Protein AF-A0AAT9I8N8-F1 (afdb_monomer_lite)

pLDDT: mean 75.85, std 21.38, range [27.8, 96.38]

Foldseek 3Di:
DDDPPDPDDDDPLLVLLVLVQVLLCVLPLNRFDSVVSSVCLVVVPFKDWGWGKDWDDQDPPDGTWIKIKIFIWGQDPVSRIFRFKMKMAGPVQNLQPLRIAIWTADRPSDRALQTHRPLLSVLLSLLFWAKTKHKDFDADPPPRHGDADPVRHTDIDIDIWIKHFDPPDAPPVRHGDIDTFDQPCAVVQVVVFQWPQCVPPVSVVVVVVCQNSRRFDWTWGDDPPDTATWTWHDNRVVSHIDTHNDDSVVVSSVVSVVVVVVVVVVVVVVPDDDDPPPPPVVVVVVVVVVVVVVVPDDDPDDDDDDDDDDDDDDDDDDDDDDD

Sequence (323 aa):
MENEKTVKEKTVQEKNASWLANQTKMTGFGETNEAEILEKIKSGIPEFSVKVFREFKFDNDLPPDVTESNLHISMGKKEYYHFNKYDTRIITRPLDPIASMVEMVNVDGKFPQNTFTLKEIYNQKLNGSVEKEISYEQKNKLTGEIELDEHGEKIVLSFKTWKKANHRQLNDKGVYPKMSFKFSNWEAILQKYPIKELLDPERREAILRGLRKGNAVLVTLTSGQTELKRHIEIDAELKTIRVSEQNPRLYNAEKFKLNQQIEATKTDLNEEGKGESHKVAEENILKKKESHKLNGRTSVAKSNNKSQPTKSAKRKSTGMVRK

Structure (mmCIF, N/CA/C/O backbone):
data_AF-A0AAT9I8N8-F1
#
_entry.id   AF-A0AAT9I8N8-F1
#
loop_
_atom_site.group_PDB
_atom_site.id
_atom_site.type_symbol
_atom_site.label_atom_id
_atom_site.label_alt_id
_atom_site.label_comp_id
_atom_site.label_asym_id
_atom_site.label_entity_id
_atom_site.label_seq_id
_atom_site.pdbx_PDB_ins_code
_atom_site.Cartn_x
_atom_site.Cartn_y
_atom_site.Cartn_z
_atom_site.occupancy
_atom_site.B_iso_or_equiv
_atom_site.auth_seq_id
_atom_site.auth_comp_id
_atom_site.auth_asym_id
_atom_site.auth_atom_id
_atom_site.pdbx_PDB_model_num
ATOM 1 N N . MET A 1 1 ? 45.546 -25.901 -2.669 1.00 40.00 1 MET A N 1
ATOM 2 C CA . MET A 1 1 ? 45.057 -25.230 -3.888 1.00 40.00 1 MET A CA 1
ATOM 3 C C . MET A 1 1 ? 43.642 -24.780 -3.597 1.00 40.00 1 MET A C 1
ATOM 5 O O . MET A 1 1 ? 42.766 -25.620 -3.439 1.00 40.00 1 MET A O 1
ATOM 9 N N . GLU A 1 2 ? 43.488 -23.484 -3.339 1.00 38.41 2 GLU A N 1
ATOM 10 C CA . GLU A 1 2 ? 42.223 -22.845 -2.974 1.00 38.41 2 GLU A CA 1
ATOM 11 C C . GLU A 1 2 ? 41.236 -22.859 -4.144 1.00 38.41 2 GLU A C 1
ATOM 13 O O . GLU A 1 2 ? 41.594 -22.584 -5.286 1.00 38.41 2 GLU A O 1
ATOM 18 N N . ASN A 1 3 ? 39.982 -23.185 -3.831 1.00 42.62 3 ASN A N 1
ATOM 19 C CA . ASN A 1 3 ? 38.843 -23.054 -4.728 1.00 42.62 3 ASN A CA 1
ATOM 20 C C . ASN A 1 3 ? 38.514 -21.566 -4.913 1.00 42.62 3 ASN A C 1
ATOM 22 O O . ASN A 1 3 ? 37.740 -20.999 -4.138 1.00 42.62 3 ASN A O 1
ATOM 26 N N . GLU A 1 4 ? 39.048 -20.942 -5.960 1.00 46.69 4 GLU A N 1
ATOM 27 C CA . GLU A 1 4 ? 38.515 -19.674 -6.454 1.00 46.69 4 GLU A CA 1
ATOM 28 C C . GLU A 1 4 ? 37.123 -19.916 -7.052 1.00 46.69 4 GLU A C 1
ATOM 30 O O . GLU A 1 4 ? 36.957 -20.353 -8.191 1.00 46.69 4 GLU A O 1
ATOM 35 N N . LYS A 1 5 ? 36.080 -19.633 -6.264 1.00 50.12 5 LYS A N 1
ATOM 36 C CA . LYS A 1 5 ? 34.723 -19.462 -6.789 1.00 50.12 5 LYS A CA 1
ATOM 37 C C . LYS A 1 5 ? 34.709 -18.216 -7.671 1.00 50.12 5 LYS A C 1
ATOM 39 O O . LYS A 1 5 ? 34.548 -17.103 -7.179 1.00 50.12 5 LYS A O 1
ATOM 44 N N . THR A 1 6 ? 34.842 -18.404 -8.978 1.00 45.91 6 THR A N 1
ATOM 45 C CA . THR A 1 6 ? 34.616 -17.346 -9.965 1.00 45.91 6 THR A CA 1
ATOM 46 C C . THR A 1 6 ? 33.140 -16.940 -9.915 1.00 45.91 6 THR A C 1
ATOM 48 O O . THR A 1 6 ? 32.257 -17.689 -10.339 1.00 45.91 6 THR A O 1
ATOM 51 N N . VAL A 1 7 ? 32.841 -15.763 -9.362 1.00 54.78 7 VAL A N 1
ATOM 52 C CA . VAL A 1 7 ? 31.497 -15.177 -9.434 1.00 54.78 7 VAL A CA 1
ATOM 53 C C . VAL A 1 7 ? 31.288 -14.721 -10.877 1.00 54.78 7 VAL A C 1
ATOM 55 O O . VAL A 1 7 ? 31.855 -13.717 -11.298 1.00 54.78 7 VAL A O 1
ATOM 58 N N . LYS A 1 8 ? 30.512 -15.479 -11.663 1.00 70.19 8 LYS A N 1
ATOM 59 C CA . LYS A 1 8 ? 30.121 -15.051 -13.014 1.00 70.19 8 LYS A CA 1
ATOM 60 C C . LYS A 1 8 ? 29.345 -13.739 -12.920 1.00 70.19 8 LYS A C 1
ATOM 62 O O . LYS A 1 8 ? 28.341 -13.661 -12.210 1.00 70.19 8 LYS A O 1
ATOM 67 N N . GLU A 1 9 ? 29.808 -12.721 -13.640 1.00 76.94 9 GLU A N 1
ATOM 68 C CA . GLU A 1 9 ? 29.108 -11.445 -13.721 1.00 76.94 9 GLU A CA 1
ATOM 69 C C . GLU A 1 9 ? 27.767 -11.623 -14.448 1.00 76.94 9 GLU A C 1
ATOM 71 O O . GLU A 1 9 ? 27.699 -12.256 -15.502 1.00 76.94 9 GLU A O 1
ATOM 76 N N . LYS A 1 10 ? 26.691 -11.064 -13.877 1.00 81.81 10 LYS A N 1
ATOM 77 C CA . LYS A 1 10 ? 25.358 -11.096 -14.492 1.00 81.81 10 LYS A CA 1
ATOM 78 C C . LYS A 1 10 ? 25.354 -10.333 -15.820 1.00 81.81 10 LYS A C 1
ATOM 80 O O . LYS A 1 10 ? 25.800 -9.184 -15.891 1.00 81.81 10 LYS A O 1
ATOM 85 N N . THR A 1 11 ? 24.759 -10.937 -16.839 1.00 89.12 11 THR A N 1
ATOM 86 C CA . THR A 1 11 ? 24.456 -10.300 -18.129 1.00 89.12 11 THR A CA 1
ATOM 87 C C . THR A 1 11 ? 23.476 -9.129 -17.964 1.00 89.12 11 THR A C 1
ATOM 89 O O . THR A 1 11 ? 22.797 -9.000 -16.945 1.00 89.12 11 THR A O 1
ATOM 92 N N . VAL A 1 12 ? 23.353 -8.268 -18.982 1.00 88.56 12 VAL A N 1
ATOM 93 C CA . VAL A 1 12 ? 22.389 -7.143 -18.985 1.00 88.56 12 VAL A CA 1
ATOM 94 C C . VAL A 1 12 ? 20.950 -7.631 -18.778 1.00 88.56 12 VAL A C 1
ATOM 96 O O . VAL A 1 12 ? 20.192 -7.034 -18.017 1.00 88.56 12 VAL A O 1
ATOM 99 N N . GLN A 1 13 ? 20.590 -8.752 -19.404 1.00 90.81 13 GLN A N 1
ATOM 100 C CA . GLN A 1 13 ? 19.264 -9.364 -19.294 1.00 90.81 13 GLN A CA 1
ATOM 101 C C . GLN A 1 13 ? 19.008 -9.905 -17.881 1.00 90.81 13 GLN A C 1
ATOM 103 O O . GLN A 1 13 ? 17.924 -9.710 -17.340 1.00 90.81 13 GLN A O 1
ATOM 108 N N . GLU A 1 14 ? 20.013 -10.521 -17.253 1.00 92.94 14 GLU A N 1
ATOM 109 C CA . GLU A 1 14 ? 19.936 -10.991 -15.862 1.00 92.94 14 GLU A CA 1
ATOM 110 C C . GLU A 1 14 ? 19.841 -9.828 -14.875 1.00 92.94 14 GLU A C 1
ATOM 112 O O . GLU A 1 14 ? 19.020 -9.865 -13.963 1.00 92.94 14 GLU A O 1
ATOM 117 N N . LYS A 1 15 ? 20.623 -8.762 -15.087 1.00 93.00 15 LYS A N 1
ATOM 118 C CA . LYS A 1 15 ? 20.516 -7.521 -14.307 1.00 93.00 15 LYS A CA 1
ATOM 119 C C . LYS A 1 15 ? 19.107 -6.922 -14.435 1.00 93.00 15 LYS A C 1
ATOM 121 O O . LYS A 1 15 ? 18.538 -6.514 -13.425 1.00 93.00 15 LYS A O 1
ATOM 126 N N . ASN A 1 16 ? 18.519 -6.928 -15.635 1.00 92.38 16 ASN A N 1
ATOM 127 C CA . ASN A 1 16 ? 17.156 -6.444 -15.861 1.00 92.38 16 ASN A CA 1
ATOM 128 C C . ASN A 1 16 ? 16.090 -7.330 -15.186 1.00 92.38 16 ASN A C 1
ATOM 130 O O . ASN A 1 16 ? 15.221 -6.822 -14.481 1.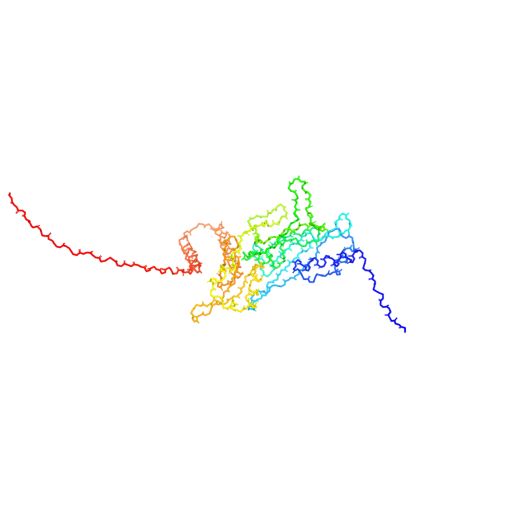00 92.38 16 ASN A O 1
ATOM 134 N N . ALA A 1 17 ? 16.186 -8.655 -15.315 1.00 93.88 17 ALA A N 1
ATOM 135 C CA . ALA A 1 17 ? 15.264 -9.580 -14.655 1.00 93.88 17 ALA A CA 1
ATOM 136 C C . ALA A 1 17 ? 15.290 -9.431 -13.124 1.00 93.88 17 ALA A C 1
ATOM 138 O O . ALA A 1 17 ? 14.232 -9.283 -12.510 1.00 93.88 17 ALA A O 1
ATOM 139 N N . SER A 1 18 ? 16.483 -9.378 -12.514 1.00 92.62 18 SER A N 1
ATOM 140 C CA . SER A 1 18 ? 16.634 -9.124 -11.072 1.00 92.62 18 SER A CA 1
ATOM 141 C C . SER A 1 18 ? 16.030 -7.785 -10.658 1.00 92.62 18 SER A C 1
ATOM 143 O O . SER A 1 18 ? 15.406 -7.663 -9.603 1.00 92.62 18 SER A O 1
ATOM 145 N N . TRP A 1 19 ? 16.210 -6.763 -11.491 1.00 90.81 19 TRP A N 1
ATOM 146 C CA . TRP A 1 19 ? 15.673 -5.438 -11.240 1.00 90.81 19 TRP A CA 1
ATOM 147 C C . TRP A 1 19 ? 14.134 -5.423 -11.274 1.00 90.81 19 TRP A C 1
ATOM 149 O O . TRP A 1 19 ? 13.510 -4.924 -10.334 1.00 90.81 19 TRP A O 1
ATOM 159 N N . LEU A 1 20 ? 13.511 -6.057 -12.273 1.00 91.38 20 LEU A N 1
ATOM 160 C CA . LEU A 1 20 ? 12.053 -6.220 -12.357 1.00 91.38 20 LEU A CA 1
ATOM 161 C C . LEU A 1 20 ? 11.496 -7.065 -11.201 1.00 91.38 20 LEU A C 1
ATOM 163 O O . LEU A 1 20 ? 10.465 -6.719 -10.617 1.00 91.38 20 LEU A O 1
ATOM 167 N N . ALA A 1 21 ? 12.180 -8.145 -10.819 1.00 90.81 21 ALA A N 1
ATOM 168 C CA . ALA A 1 21 ? 11.802 -8.963 -9.668 1.00 90.81 21 ALA A CA 1
ATOM 169 C C . ALA A 1 21 ? 11.829 -8.145 -8.363 1.00 90.81 21 ALA A C 1
ATOM 171 O O . ALA A 1 21 ? 10.895 -8.205 -7.562 1.00 90.81 21 ALA A O 1
ATOM 172 N N . ASN A 1 22 ? 12.841 -7.295 -8.175 1.00 89.50 22 ASN A N 1
ATOM 173 C CA . ASN A 1 22 ? 12.899 -6.412 -7.014 1.00 89.50 22 ASN A CA 1
ATOM 174 C C . ASN A 1 22 ? 11.814 -5.324 -7.057 1.00 89.50 22 ASN A C 1
ATOM 176 O O . ASN A 1 22 ? 11.141 -5.079 -6.056 1.00 89.50 22 ASN A O 1
ATOM 180 N N . GLN A 1 23 ? 11.573 -4.710 -8.220 1.00 86.69 23 GLN A N 1
ATOM 181 C CA . GLN A 1 23 ? 10.506 -3.720 -8.368 1.00 86.69 23 GLN A CA 1
ATOM 182 C C . GLN A 1 23 ? 9.147 -4.333 -8.002 1.00 86.69 23 GLN A C 1
ATOM 184 O O . GLN A 1 23 ? 8.422 -3.783 -7.174 1.00 86.69 23 GLN A O 1
ATOM 189 N N . THR A 1 24 ? 8.821 -5.505 -8.549 1.00 88.75 24 THR A N 1
ATOM 190 C CA . THR A 1 24 ? 7.567 -6.215 -8.242 1.00 88.75 24 THR A CA 1
ATOM 191 C C . THR A 1 24 ? 7.467 -6.597 -6.757 1.00 88.75 24 THR A C 1
ATOM 193 O O . THR A 1 24 ? 6.411 -6.398 -6.145 1.00 88.75 24 THR A O 1
ATOM 196 N N . LYS A 1 25 ? 8.575 -6.991 -6.115 1.00 88.62 25 LYS A N 1
ATOM 197 C CA . LYS A 1 25 ? 8.644 -7.184 -4.656 1.00 88.62 25 LYS A CA 1
ATOM 198 C C . LYS A 1 25 ? 8.284 -5.917 -3.882 1.00 88.62 25 LYS A C 1
ATOM 200 O O . LYS A 1 25 ? 7.405 -5.967 -3.017 1.00 88.62 25 LYS A O 1
ATOM 205 N N . MET A 1 26 ? 8.889 -4.780 -4.225 1.00 84.81 26 MET A N 1
ATOM 206 C CA . MET A 1 26 ? 8.621 -3.481 -3.589 1.00 84.81 26 MET A CA 1
ATOM 207 C C . MET A 1 26 ? 7.177 -3.005 -3.788 1.00 84.81 26 MET A C 1
ATOM 209 O O . MET A 1 26 ? 6.612 -2.354 -2.912 1.00 84.81 26 MET A O 1
ATOM 213 N N . THR A 1 27 ? 6.545 -3.376 -4.903 1.00 85.88 27 THR A N 1
ATOM 214 C CA . THR A 1 27 ? 5.134 -3.050 -5.177 1.00 85.88 27 THR A CA 1
ATOM 215 C C . THR A 1 27 ? 4.137 -3.919 -4.387 1.00 85.88 27 THR A C 1
ATOM 217 O O . THR A 1 27 ? 2.930 -3.680 -4.427 1.00 85.88 27 THR A O 1
ATOM 220 N N . GLY A 1 28 ? 4.621 -4.900 -3.617 1.00 87.69 28 GLY A N 1
ATOM 221 C CA . GLY A 1 28 ? 3.812 -5.730 -2.722 1.00 87.69 28 GLY A CA 1
ATOM 222 C C . GLY A 1 28 ? 3.490 -7.131 -3.245 1.00 87.69 28 GLY A C 1
ATOM 223 O O . GLY A 1 28 ? 2.819 -7.879 -2.531 1.00 87.69 28 GLY A O 1
ATOM 224 N N . PHE A 1 29 ? 3.995 -7.527 -4.422 1.00 88.88 29 PHE A N 1
ATOM 225 C CA . PHE A 1 29 ? 3.801 -8.877 -4.978 1.00 88.88 29 PHE A CA 1
ATOM 226 C C . PHE A 1 29 ? 4.701 -9.936 -4.350 1.00 88.88 29 PHE A C 1
ATOM 228 O O . PHE A 1 29 ? 4.373 -11.116 -4.430 1.00 88.88 29 PHE A O 1
ATOM 235 N N . GLY A 1 30 ? 5.699 -9.536 -3.557 1.00 85.75 30 GLY A N 1
ATOM 236 C CA . GLY A 1 30 ? 6.585 -10.473 -2.863 1.00 85.75 30 GLY A CA 1
ATOM 237 C C . GLY A 1 30 ? 7.644 -11.020 -3.809 1.00 85.75 30 GLY A C 1
ATOM 238 O O . GLY A 1 30 ? 8.078 -10.312 -4.711 1.00 85.75 30 GLY A O 1
ATOM 239 N N . GLU A 1 31 ? 8.100 -12.244 -3.578 1.00 82.25 31 GLU A N 1
ATOM 240 C CA . GLU A 1 31 ? 9.076 -12.874 -4.466 1.00 82.25 31 GLU A CA 1
ATOM 241 C C . GLU A 1 31 ? 8.383 -13.309 -5.756 1.00 82.25 31 GLU A C 1
ATOM 243 O O . GLU A 1 31 ? 7.645 -14.291 -5.794 1.00 82.25 31 GLU A O 1
ATOM 248 N N . THR A 1 32 ? 8.583 -12.518 -6.806 1.00 78.50 32 THR A N 1
ATOM 249 C CA . THR A 1 32 ? 8.158 -12.856 -8.164 1.00 78.50 32 THR A CA 1
ATOM 250 C C . THR A 1 32 ? 9.168 -13.823 -8.774 1.00 78.50 32 THR A C 1
ATOM 252 O O . THR A 1 32 ? 10.360 -13.744 -8.475 1.00 78.50 32 THR A O 1
ATOM 255 N N . ASN A 1 33 ? 8.708 -14.725 -9.643 1.00 83.81 33 ASN A N 1
ATOM 256 C CA . ASN A 1 33 ? 9.571 -15.697 -10.303 1.00 83.81 33 ASN A CA 1
ATOM 257 C C . ASN A 1 33 ? 10.544 -15.001 -11.277 1.00 83.81 33 ASN A C 1
ATOM 259 O O . ASN A 1 33 ? 10.228 -14.763 -12.442 1.00 83.81 33 ASN A O 1
ATOM 263 N N . GLU A 1 34 ? 11.735 -14.654 -10.783 1.00 91.81 34 GLU A N 1
ATOM 264 C CA . GLU A 1 34 ? 12.794 -14.014 -11.572 1.00 91.81 34 GLU A CA 1
ATOM 265 C C . GLU A 1 34 ? 13.222 -14.886 -12.760 1.00 91.81 34 GLU A C 1
ATOM 267 O O . GLU A 1 34 ? 13.520 -14.352 -13.826 1.00 91.81 34 GLU A O 1
ATOM 272 N N . ALA A 1 35 ? 13.202 -16.215 -12.606 1.00 93.06 35 ALA A N 1
ATOM 273 C CA . ALA A 1 35 ? 13.550 -17.138 -13.682 1.00 93.06 35 ALA A CA 1
ATOM 274 C C . ALA A 1 35 ? 12.542 -17.066 -14.840 1.00 93.06 35 ALA A C 1
ATOM 276 O O . ALA A 1 35 ? 12.959 -16.993 -15.993 1.00 93.06 35 ALA A O 1
ATOM 277 N N . GLU A 1 36 ? 11.240 -16.990 -14.541 1.00 94.12 36 GLU A N 1
ATOM 278 C CA . GLU A 1 36 ? 10.190 -16.795 -15.555 1.00 94.12 36 GLU A CA 1
ATOM 279 C C . GLU A 1 36 ? 10.359 -15.453 -16.287 1.00 94.12 36 GLU A C 1
ATOM 281 O O . GLU A 1 36 ? 10.257 -15.386 -17.513 1.00 94.12 36 GLU A O 1
ATOM 286 N N . ILE A 1 37 ? 10.651 -14.372 -15.552 1.00 94.25 37 ILE A N 1
ATOM 287 C CA . ILE A 1 37 ? 10.914 -13.055 -16.154 1.00 94.25 37 ILE A CA 1
ATOM 288 C C . ILE A 1 37 ? 12.136 -13.135 -17.075 1.00 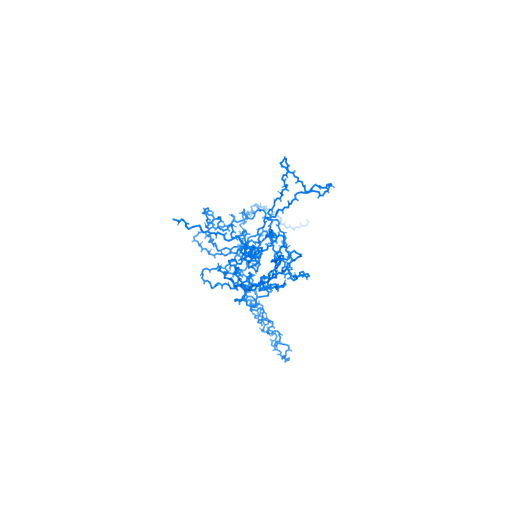94.25 37 ILE A C 1
ATOM 290 O O . ILE A 1 37 ? 12.089 -12.655 -18.207 1.00 94.25 37 ILE A O 1
ATOM 294 N N . LEU A 1 38 ? 13.223 -13.753 -16.609 1.00 95.31 38 LEU A N 1
ATOM 295 C CA . LEU A 1 38 ? 14.458 -13.888 -17.374 1.00 95.31 38 LEU A CA 1
ATOM 296 C C . LEU A 1 38 ? 14.258 -14.702 -18.656 1.00 95.31 38 LEU A C 1
ATOM 298 O O . LEU A 1 38 ? 14.787 -14.323 -19.699 1.00 95.31 38 LEU A O 1
ATOM 302 N N . GLU A 1 39 ? 13.496 -15.792 -18.594 1.00 95.31 39 GLU A N 1
ATOM 303 C CA . GLU A 1 39 ? 13.155 -16.616 -19.757 1.00 95.31 39 GLU A CA 1
ATOM 304 C C . GLU A 1 39 ? 12.410 -15.798 -20.821 1.00 95.31 39 GLU A C 1
ATOM 306 O O . GLU A 1 39 ? 12.790 -15.809 -21.996 1.00 95.31 39 GLU A O 1
ATOM 311 N N . LYS A 1 40 ? 11.406 -15.013 -20.409 1.00 95.06 40 LYS A N 1
ATOM 312 C CA . LYS A 1 40 ? 10.631 -14.150 -21.313 1.00 95.06 40 LYS A CA 1
ATOM 313 C C . LYS A 1 40 ? 11.484 -13.036 -21.929 1.00 95.06 40 LYS A C 1
ATOM 315 O O . LYS A 1 40 ? 11.372 -12.779 -23.126 1.00 95.06 40 LYS A O 1
ATOM 320 N N . ILE A 1 41 ? 12.394 -12.443 -21.149 1.00 94.12 41 ILE A N 1
ATOM 321 C CA . ILE A 1 41 ? 13.370 -11.455 -21.638 1.00 94.12 41 ILE A CA 1
ATOM 322 C C . ILE A 1 41 ? 14.313 -12.076 -22.674 1.00 94.12 41 ILE A C 1
ATOM 324 O O . ILE A 1 41 ? 14.503 -11.499 -23.745 1.00 94.12 41 ILE A O 1
ATOM 328 N N . LYS A 1 42 ? 14.893 -13.249 -22.378 1.00 93.44 42 LYS A N 1
ATOM 329 C CA . LYS A 1 42 ? 15.819 -13.960 -23.281 1.00 93.44 42 LYS A CA 1
ATOM 330 C C . LYS A 1 42 ? 15.142 -14.404 -24.577 1.00 93.44 42 LYS A C 1
ATOM 332 O O . LYS A 1 42 ? 15.791 -14.429 -25.615 1.00 93.44 42 LYS A O 1
ATOM 337 N N . SER A 1 43 ? 13.846 -14.697 -24.518 1.00 93.00 43 SER A N 1
ATOM 338 C CA . SER A 1 43 ? 13.032 -15.062 -25.683 1.00 93.00 43 SER A CA 1
ATOM 339 C C . SER A 1 43 ? 12.689 -13.872 -26.591 1.00 93.00 43 SER A C 1
ATOM 341 O O . SER A 1 43 ? 12.109 -14.071 -27.653 1.00 93.00 43 SER A O 1
ATOM 343 N N . GLY A 1 44 ? 13.023 -12.636 -26.195 1.00 91.12 44 GLY A N 1
ATOM 344 C CA . GLY A 1 44 ? 12.811 -11.442 -27.021 1.00 91.12 44 GLY A CA 1
ATOM 345 C C . GLY A 1 44 ? 11.341 -11.051 -27.209 1.00 91.12 44 GLY A C 1
ATOM 346 O O . GLY A 1 44 ? 11.023 -10.314 -28.139 1.00 91.12 44 GLY A O 1
ATOM 347 N N . ILE A 1 45 ? 10.439 -11.543 -26.354 1.00 92.00 45 ILE A N 1
ATOM 348 C CA . ILE A 1 45 ? 9.000 -11.278 -26.462 1.00 92.00 45 ILE A CA 1
ATOM 349 C C . ILE A 1 45 ? 8.736 -9.808 -26.099 1.00 92.00 45 ILE A C 1
ATOM 351 O O . ILE A 1 45 ? 8.940 -9.452 -24.944 1.00 92.00 45 ILE A O 1
ATOM 355 N N . PRO A 1 46 ? 8.226 -8.955 -27.007 1.00 93.56 46 PRO A N 1
ATOM 356 C CA . PRO A 1 46 ? 8.159 -7.508 -26.780 1.00 93.56 46 PRO A CA 1
ATOM 357 C C . PRO A 1 46 ? 7.224 -7.091 -25.636 1.00 93.56 46 PRO A C 1
ATOM 359 O O . PRO A 1 46 ? 7.456 -6.060 -25.008 1.00 93.56 46 PRO A O 1
ATOM 362 N N . GLU A 1 47 ? 6.189 -7.876 -25.337 1.00 95.50 47 GLU A N 1
ATOM 363 C CA . GLU A 1 47 ? 5.268 -7.647 -24.223 1.00 95.50 47 GLU A CA 1
ATOM 364 C C . GLU A 1 47 ? 4.807 -8.980 -23.635 1.00 95.50 47 GLU A C 1
ATOM 366 O O . GLU A 1 47 ? 4.455 -9.909 -24.361 1.00 95.50 47 GLU A O 1
ATOM 371 N N . PHE A 1 48 ? 4.801 -9.079 -22.309 1.00 95.88 48 PHE A N 1
ATOM 372 C CA . PHE A 1 48 ? 4.333 -10.256 -21.597 1.00 95.88 48 PHE A CA 1
ATOM 373 C C . PHE A 1 48 ? 3.733 -9.897 -20.240 1.00 95.88 48 PHE A C 1
ATOM 375 O O . PHE A 1 48 ? 3.999 -8.840 -19.668 1.00 95.88 48 PHE A O 1
ATOM 382 N N . SER A 1 49 ? 2.958 -10.828 -19.684 1.00 94.31 49 SER A N 1
ATOM 383 C CA . SER A 1 49 ? 2.452 -10.717 -18.317 1.00 94.31 49 SER A CA 1
ATOM 384 C C . SER A 1 49 ? 2.995 -11.832 -17.429 1.00 94.31 49 SER A C 1
ATOM 386 O O . SER A 1 49 ? 3.201 -12.957 -17.890 1.00 94.31 49 SER A O 1
ATOM 388 N N . VAL A 1 50 ? 3.210 -11.528 -16.149 1.00 93.38 50 VAL A N 1
ATOM 389 C CA . VAL A 1 50 ? 3.491 -12.520 -15.097 1.00 93.38 50 VAL A CA 1
ATOM 390 C C . VAL A 1 50 ? 2.301 -12.560 -14.153 1.00 93.38 50 VAL A C 1
ATOM 392 O O . VAL A 1 50 ? 1.885 -11.523 -13.632 1.00 93.38 50 VAL A O 1
ATOM 395 N N . LYS A 1 51 ? 1.733 -13.748 -13.949 1.00 93.56 51 LYS A N 1
ATOM 396 C CA . LYS A 1 51 ? 0.581 -13.929 -13.066 1.00 93.56 51 LYS A CA 1
ATOM 397 C C . LYS A 1 51 ? 1.056 -14.205 -11.643 1.00 93.56 51 LYS A C 1
ATOM 399 O O . LYS A 1 51 ? 1.888 -15.079 -11.428 1.00 93.56 51 LYS A O 1
ATOM 404 N N . VAL A 1 52 ? 0.504 -13.486 -10.669 1.00 93.06 52 VAL A N 1
ATOM 405 C CA . VAL A 1 52 ? 0.863 -13.618 -9.253 1.00 93.06 52 VAL A CA 1
ATOM 406 C C . VAL A 1 52 ? -0.387 -13.757 -8.394 1.00 93.06 52 VAL A C 1
ATOM 408 O O . VAL A 1 52 ? -1.333 -12.977 -8.521 1.00 93.06 52 VAL A O 1
ATOM 411 N N . PHE A 1 53 ? -0.362 -14.720 -7.474 1.00 92.31 53 PHE A N 1
ATOM 412 C CA . PHE A 1 53 ? -1.400 -14.915 -6.466 1.00 92.31 53 PHE A CA 1
ATOM 413 C C . PHE A 1 53 ? -0.899 -14.475 -5.098 1.00 92.31 53 PHE A C 1
ATOM 415 O O . PHE A 1 53 ? 0.233 -14.784 -4.734 1.00 92.31 53 PHE A O 1
ATOM 422 N N . ARG A 1 54 ? -1.727 -13.762 -4.330 1.00 91.81 54 ARG A N 1
ATOM 423 C CA . ARG A 1 54 ? -1.384 -13.351 -2.962 1.00 91.81 54 ARG A CA 1
ATOM 424 C C . ARG A 1 54 ? -2.542 -13.513 -2.007 1.00 91.81 54 ARG A C 1
ATOM 426 O O . ARG A 1 54 ? -3.672 -13.157 -2.322 1.00 91.81 54 ARG A O 1
ATOM 433 N N . GLU A 1 55 ? -2.208 -13.990 -0.818 1.00 90.94 55 GLU A N 1
ATOM 434 C CA . GLU A 1 55 ? -3.136 -14.100 0.292 1.00 90.94 55 GLU A CA 1
ATOM 435 C C . GLU A 1 55 ? -3.036 -12.891 1.214 1.00 90.94 55 GLU A C 1
ATOM 437 O O . GLU A 1 55 ? -1.948 -12.443 1.595 1.00 90.94 55 GLU A O 1
ATOM 442 N N . PHE A 1 56 ? -4.195 -12.384 1.612 1.00 86.69 56 PHE A N 1
ATOM 443 C CA . PHE A 1 56 ? -4.309 -11.346 2.615 1.00 86.69 56 PHE A CA 1
ATOM 444 C C . PHE A 1 56 ? -5.224 -11.812 3.737 1.00 86.69 56 PHE A C 1
ATOM 446 O O . PHE A 1 56 ? -6.447 -11.861 3.594 1.00 86.69 56 PHE A O 1
ATOM 453 N N . LYS A 1 57 ? -4.614 -12.086 4.891 1.00 82.25 57 LYS A N 1
ATOM 454 C CA . LYS A 1 57 ? -5.342 -12.278 6.142 1.00 82.25 57 LYS A CA 1
ATOM 455 C C . LYS A 1 57 ? -5.722 -10.919 6.725 1.00 82.25 57 LYS A C 1
ATOM 457 O O . LYS A 1 57 ? -4.919 -9.980 6.718 1.00 82.25 57 LYS A O 1
ATOM 462 N N . PHE A 1 58 ? -6.963 -10.805 7.177 1.00 71.88 58 PHE A N 1
ATOM 463 C CA . PHE A 1 58 ? -7.494 -9.585 7.782 1.00 71.88 58 PHE A CA 1
ATOM 464 C C . PHE A 1 58 ? -7.903 -9.799 9.229 1.00 71.88 58 PHE A C 1
ATOM 466 O O . PHE A 1 58 ? -7.560 -8.995 10.086 1.00 71.88 58 PHE A O 1
ATOM 473 N N . ASP A 1 59 ? -8.596 -10.904 9.470 1.00 71.62 59 ASP A N 1
ATOM 474 C CA . ASP A 1 59 ? -8.971 -11.375 10.789 1.00 71.62 59 ASP A CA 1
ATOM 475 C C . ASP A 1 59 ? -8.375 -12.772 10.965 1.00 71.62 59 ASP A C 1
ATOM 477 O O . ASP A 1 59 ? -8.253 -13.526 9.993 1.00 71.62 59 ASP A O 1
ATOM 481 N N . ASN A 1 60 ? -7.968 -13.105 12.185 1.00 76.31 60 ASN A N 1
ATOM 482 C CA . ASN A 1 60 ? -7.440 -14.426 12.471 1.00 76.31 60 ASN A CA 1
ATOM 483 C C . ASN A 1 60 ? -8.487 -15.526 12.336 1.00 76.31 60 ASN A C 1
ATOM 485 O O . ASN A 1 60 ? -8.107 -16.643 11.980 1.00 76.31 60 ASN A O 1
ATOM 489 N N . ASP A 1 61 ? -9.751 -15.164 12.536 1.00 77.75 61 ASP A N 1
ATOM 490 C CA . ASP A 1 61 ? -10.884 -16.081 12.588 1.00 77.75 61 ASP A CA 1
ATOM 491 C C . ASP A 1 61 ? -11.569 -16.261 11.220 1.00 77.75 61 ASP A C 1
ATOM 493 O O . ASP A 1 61 ? -12.543 -17.000 11.096 1.00 77.75 61 ASP A O 1
ATOM 497 N N . LEU A 1 62 ? -11.069 -15.594 10.171 1.00 73.50 62 LEU A N 1
ATOM 498 C CA . LEU A 1 62 ? -11.628 -15.653 8.819 1.00 73.50 62 LEU A CA 1
ATOM 499 C C . LEU A 1 62 ? -10.621 -16.213 7.805 1.00 73.50 62 LEU A C 1
ATOM 501 O O . LEU A 1 62 ? -9.411 -15.998 7.948 1.00 73.50 62 LEU A O 1
ATOM 505 N N . PRO A 1 63 ? -11.108 -16.883 6.741 1.00 81.50 63 PRO A N 1
ATOM 506 C CA . PRO A 1 63 ? -10.249 -17.298 5.643 1.00 81.50 63 PRO A CA 1
ATOM 507 C C . PRO A 1 63 ? -9.607 -16.075 4.964 1.00 81.50 63 PRO A C 1
ATOM 509 O O . PRO A 1 63 ? -10.219 -14.998 4.908 1.00 81.50 63 PRO A O 1
ATOM 512 N N . PRO A 1 64 ? -8.374 -16.215 4.446 1.00 85.88 64 PRO A N 1
ATOM 513 C CA . PRO A 1 64 ? -7.713 -15.139 3.726 1.00 85.88 64 PRO A CA 1
ATOM 514 C C . PRO A 1 64 ? -8.445 -14.831 2.417 1.00 85.88 64 PRO A C 1
ATOM 516 O O . PRO A 1 64 ? -9.035 -15.708 1.786 1.00 85.88 64 PRO A O 1
ATOM 519 N N . ASP A 1 65 ? -8.360 -13.578 1.970 1.00 85.69 65 ASP A N 1
ATOM 520 C CA . ASP A 1 65 ? -8.681 -13.283 0.577 1.00 85.69 65 ASP A CA 1
ATOM 521 C C . ASP A 1 65 ? -7.508 -13.656 -0.312 1.00 85.69 65 ASP A C 1
ATOM 523 O O . ASP A 1 65 ? -6.358 -13.397 0.047 1.00 85.69 65 ASP A O 1
ATOM 527 N N . VAL A 1 66 ? -7.814 -14.163 -1.501 1.00 89.50 66 VAL A N 1
ATOM 528 C CA . VAL A 1 66 ? -6.816 -14.409 -2.540 1.00 89.50 66 VAL A CA 1
ATOM 529 C C . VAL A 1 66 ? -6.984 -13.359 -3.627 1.00 89.50 66 VAL A C 1
ATOM 531 O O . VAL A 1 66 ? -8.087 -13.158 -4.144 1.00 89.50 66 VAL A O 1
ATOM 534 N N . THR A 1 67 ? -5.894 -12.687 -3.984 1.00 90.31 67 THR A N 1
ATOM 535 C CA . THR A 1 67 ? -5.829 -11.836 -5.171 1.00 90.31 67 THR A CA 1
ATOM 536 C C . THR A 1 67 ? -5.105 -12.547 -6.296 1.00 90.31 67 THR A C 1
ATOM 538 O O . THR A 1 67 ? -4.024 -13.077 -6.064 1.00 90.31 67 THR A O 1
ATOM 541 N N . GLU A 1 68 ? -5.639 -12.471 -7.506 1.00 92.25 68 GLU A N 1
ATOM 542 C CA . GLU A 1 68 ? -4.932 -12.782 -8.748 1.00 92.25 68 GLU A CA 1
ATOM 543 C C . GLU A 1 68 ? -4.518 -11.463 -9.397 1.00 92.25 68 GLU A C 1
ATOM 545 O O . GLU A 1 68 ? -5.349 -10.569 -9.549 1.00 92.25 68 GLU A O 1
ATOM 550 N N . SER A 1 69 ? -3.246 -11.318 -9.755 1.00 92.56 69 SER A N 1
ATOM 551 C CA . SER A 1 69 ? -2.734 -10.114 -10.412 1.00 92.56 69 SER A CA 1
ATOM 552 C C . SER A 1 69 ? -1.949 -10.467 -11.663 1.00 92.56 69 SER A C 1
ATOM 554 O O . SER A 1 69 ? -1.171 -11.418 -11.639 1.00 92.56 69 SER A O 1
ATOM 556 N N . ASN A 1 70 ? -2.112 -9.685 -12.726 1.00 93.38 70 ASN A N 1
ATOM 557 C CA . ASN A 1 70 ? -1.295 -9.791 -13.931 1.00 93.38 70 ASN A CA 1
ATOM 558 C C . ASN A 1 70 ? -0.356 -8.585 -14.003 1.00 93.38 70 ASN A C 1
ATOM 560 O O . ASN A 1 70 ? -0.799 -7.437 -14.053 1.00 93.38 70 ASN A O 1
ATOM 564 N N . LEU A 1 71 ? 0.950 -8.850 -13.974 1.00 93.38 71 LEU A N 1
ATOM 565 C CA . LEU A 1 71 ? 2.001 -7.837 -14.027 1.00 93.38 71 LEU A CA 1
ATOM 566 C C . LEU A 1 71 ? 2.427 -7.645 -15.479 1.00 93.38 71 LEU A C 1
ATOM 568 O O . LEU A 1 71 ? 3.016 -8.556 -16.051 1.00 93.38 71 LEU A O 1
ATOM 572 N N . HIS A 1 72 ? 2.130 -6.492 -16.075 1.00 93.50 72 HIS A N 1
ATOM 573 C CA . HIS A 1 72 ? 2.398 -6.215 -17.489 1.00 93.50 72 HIS A CA 1
ATOM 574 C C . HIS A 1 72 ? 3.788 -5.629 -17.676 1.00 93.50 72 HIS A C 1
ATOM 576 O O . HIS A 1 72 ? 4.091 -4.549 -17.156 1.00 93.50 72 HIS A O 1
ATOM 582 N N . ILE A 1 73 ? 4.615 -6.340 -18.435 1.00 93.44 73 ILE A N 1
ATOM 583 C CA . ILE A 1 73 ? 6.009 -6.009 -18.694 1.00 93.44 73 ILE A CA 1
ATOM 584 C C . ILE A 1 73 ? 6.210 -5.895 -20.204 1.00 93.44 73 ILE A C 1
ATOM 586 O O . ILE A 1 73 ? 5.778 -6.765 -20.955 1.00 93.44 73 ILE A O 1
ATOM 590 N N . SER A 1 74 ? 6.875 -4.837 -20.661 1.00 93.62 74 SER A N 1
ATOM 591 C CA . SER A 1 74 ? 7.176 -4.666 -22.086 1.00 93.62 74 SER A CA 1
ATOM 592 C C . SER A 1 74 ? 8.567 -4.102 -22.322 1.00 93.62 74 SER A C 1
ATOM 594 O O . SER A 1 74 ? 9.128 -3.414 -21.468 1.00 93.62 74 SER A O 1
ATOM 596 N N . MET A 1 75 ? 9.115 -4.377 -23.501 1.00 92.50 75 MET A N 1
ATOM 597 C CA . MET A 1 75 ? 10.380 -3.831 -23.970 1.00 92.50 75 MET A CA 1
ATOM 598 C C . MET A 1 75 ? 10.244 -2.327 -24.252 1.00 92.50 75 MET A C 1
ATOM 600 O O . MET A 1 75 ? 9.281 -1.871 -24.869 1.00 92.50 75 MET A O 1
ATOM 604 N N . GLY A 1 76 ? 11.207 -1.544 -23.774 1.00 86.62 76 GLY A N 1
ATOM 605 C CA . GLY A 1 76 ? 11.335 -0.112 -24.018 1.00 86.62 76 GLY A CA 1
ATOM 606 C C . GLY A 1 76 ? 12.340 0.224 -25.122 1.00 86.62 76 GLY A C 1
ATOM 607 O O . GLY A 1 76 ? 12.935 -0.642 -25.755 1.00 86.62 76 GLY A O 1
ATOM 608 N N . LYS A 1 77 ? 12.583 1.525 -25.323 1.00 76.62 77 LYS A N 1
ATOM 609 C CA . LYS A 1 77 ? 13.390 2.062 -26.441 1.00 76.62 77 LYS A CA 1
ATOM 610 C C . LYS A 1 77 ? 14.868 1.642 -26.453 1.00 76.62 77 LYS A C 1
ATOM 612 O O . LYS A 1 77 ? 15.516 1.779 -27.480 1.00 76.62 77 LYS A O 1
ATOM 617 N N . LYS A 1 78 ? 15.414 1.200 -25.316 1.00 79.06 78 LYS A N 1
ATOM 618 C CA . LYS A 1 78 ? 16.821 0.783 -25.156 1.00 79.06 78 LYS A CA 1
ATOM 619 C C . LYS A 1 78 ? 16.955 -0.732 -24.947 1.00 79.06 78 LYS A C 1
ATOM 621 O O . LYS A 1 78 ? 17.877 -1.156 -24.264 1.00 79.06 78 LYS A O 1
ATOM 626 N N . GLU A 1 79 ? 15.982 -1.515 -25.419 1.00 77.44 79 GLU A N 1
ATOM 627 C CA . GLU A 1 79 ? 15.904 -2.979 -25.231 1.00 77.44 79 GLU A CA 1
ATOM 628 C C . GLU A 1 79 ? 15.810 -3.436 -23.760 1.00 77.44 79 GLU A C 1
ATOM 630 O O . GLU A 1 79 ? 15.849 -4.625 -23.447 1.00 77.44 79 GLU A O 1
ATOM 635 N N . TYR A 1 80 ? 15.618 -2.497 -22.830 1.00 87.75 80 TYR A N 1
ATOM 636 C CA . TYR A 1 80 ? 15.280 -2.803 -21.447 1.00 87.75 80 TYR A CA 1
ATOM 637 C C . TYR A 1 80 ? 13.778 -3.008 -21.316 1.00 87.75 80 TYR A C 1
ATOM 639 O O . TYR A 1 80 ? 12.985 -2.198 -21.780 1.00 87.75 80 TYR A O 1
ATOM 647 N N . TYR A 1 81 ? 13.392 -4.083 -20.649 1.00 92.44 81 TYR A N 1
ATOM 648 C CA . TYR A 1 81 ? 12.030 -4.316 -20.203 1.00 92.44 81 TYR A CA 1
ATOM 649 C C . TYR A 1 81 ? 11.647 -3.445 -19.007 1.00 92.44 81 TYR A C 1
ATOM 651 O O . TYR A 1 81 ? 12.471 -3.163 -18.138 1.00 92.44 81 TYR A O 1
ATOM 659 N N . HIS A 1 82 ? 10.376 -3.059 -18.958 1.00 91.44 82 HIS A N 1
ATOM 660 C CA . HIS A 1 82 ? 9.799 -2.209 -17.926 1.00 91.44 82 HIS A CA 1
ATOM 661 C C . HIS A 1 82 ? 8.518 -2.832 -17.379 1.00 91.44 82 HIS A C 1
ATOM 663 O O . HIS A 1 82 ? 7.680 -3.302 -18.144 1.00 91.44 82 HIS A O 1
ATOM 669 N N . PHE A 1 83 ? 8.343 -2.801 -16.056 1.00 90.19 83 PHE A N 1
ATOM 670 C CA . PHE A 1 83 ? 7.071 -3.129 -15.417 1.00 90.19 83 PHE A CA 1
ATOM 671 C C . PHE A 1 83 ? 6.150 -1.903 -15.457 1.00 90.19 83 PHE A C 1
ATOM 673 O O . PHE A 1 83 ? 6.377 -0.927 -14.744 1.00 90.19 83 PHE A O 1
ATOM 680 N N . ASN A 1 84 ? 5.128 -1.959 -16.313 1.00 88.38 84 ASN A N 1
ATOM 681 C CA . ASN A 1 84 ? 4.326 -0.797 -16.707 1.00 88.38 84 ASN A CA 1
ATOM 682 C C . ASN A 1 84 ? 3.084 -0.598 -15.836 1.00 88.38 84 ASN A C 1
ATOM 684 O O . ASN A 1 84 ? 2.719 0.514 -15.453 1.00 88.38 84 ASN A O 1
ATOM 688 N N . LYS A 1 85 ? 2.362 -1.687 -15.588 1.00 89.12 85 LYS A N 1
ATOM 689 C CA . LYS A 1 85 ? 1.078 -1.675 -14.887 1.00 89.12 85 LYS A CA 1
ATOM 690 C C . LYS A 1 85 ? 0.777 -3.058 -14.348 1.00 89.12 85 LYS A C 1
ATOM 692 O O . LYS A 1 85 ? 1.315 -4.050 -14.835 1.00 89.12 85 LYS A O 1
ATOM 697 N N . TYR A 1 86 ? -0.154 -3.128 -13.416 1.00 90.56 86 TYR A N 1
ATOM 698 C CA . TYR A 1 86 ? -0.777 -4.384 -13.045 1.00 90.56 86 TYR A CA 1
ATOM 699 C C . TYR A 1 86 ? -2.286 -4.229 -12.958 1.00 90.56 86 TYR A C 1
ATOM 701 O O . TYR A 1 86 ? -2.791 -3.183 -12.547 1.00 90.56 86 TYR A O 1
ATOM 709 N N . ASP A 1 87 ? -3.001 -5.280 -13.334 1.00 88.75 87 ASP A N 1
ATOM 710 C CA . ASP A 1 87 ? -4.380 -5.481 -12.908 1.00 88.75 87 ASP A CA 1
ATOM 711 C C . ASP A 1 87 ? -4.404 -6.485 -11.764 1.00 88.75 87 ASP A C 1
ATOM 713 O O . ASP A 1 87 ? -3.580 -7.396 -11.693 1.00 88.75 87 ASP A O 1
ATOM 717 N N . THR A 1 88 ? -5.316 -6.280 -10.825 1.00 89.19 88 THR A N 1
ATOM 718 C CA . THR A 1 88 ? -5.495 -7.173 -9.689 1.00 89.19 88 THR A CA 1
ATOM 719 C C . THR A 1 88 ? -6.963 -7.383 -9.409 1.00 89.19 88 THR A C 1
ATOM 721 O O . THR A 1 88 ? -7.739 -6.420 -9.385 1.00 89.19 88 THR A O 1
ATOM 724 N N . ARG A 1 89 ? -7.335 -8.639 -9.148 1.00 87.50 89 ARG A N 1
ATOM 725 C CA . ARG A 1 89 ? -8.676 -9.004 -8.719 1.00 87.50 89 ARG A CA 1
ATOM 726 C C . ARG A 1 89 ? -8.724 -9.865 -7.469 1.00 87.50 89 ARG A C 1
ATOM 728 O O . ARG A 1 89 ? -7.880 -10.735 -7.299 1.00 87.50 89 ARG A O 1
ATOM 735 N N . ILE A 1 90 ? -9.719 -9.655 -6.603 1.00 85.69 90 ILE A N 1
ATOM 736 C CA . ILE A 1 90 ? -9.981 -10.553 -5.462 1.00 85.69 90 ILE A CA 1
ATOM 737 C C . ILE A 1 90 ? -10.827 -11.727 -5.962 1.00 85.69 90 ILE A C 1
ATOM 739 O O . ILE A 1 90 ? -12.005 -11.556 -6.265 1.00 85.69 90 ILE A O 1
ATOM 743 N N . ILE A 1 91 ? -10.243 -12.923 -6.037 1.00 85.75 91 ILE A N 1
ATOM 744 C CA . ILE A 1 91 ? -10.911 -14.102 -6.613 1.00 85.75 91 ILE A CA 1
ATOM 745 C C . ILE A 1 91 ? -11.774 -14.863 -5.603 1.00 85.75 91 ILE A C 1
ATOM 747 O O . ILE A 1 91 ? -12.706 -15.554 -5.996 1.00 85.75 91 ILE A O 1
ATOM 751 N N . THR A 1 92 ? -11.538 -14.686 -4.302 1.00 80.88 92 THR A N 1
ATOM 752 C CA . THR A 1 92 ? -12.410 -15.220 -3.237 1.00 80.88 92 THR A CA 1
ATOM 753 C C . THR A 1 92 ? -13.736 -14.464 -3.119 1.00 80.88 92 THR A C 1
ATOM 755 O O . THR A 1 92 ? -14.635 -14.893 -2.397 1.00 80.88 92 THR A O 1
ATOM 758 N N . ARG A 1 93 ? -13.872 -13.325 -3.814 1.00 71.06 93 ARG A N 1
ATOM 759 C CA . ARG A 1 93 ? -15.066 -12.468 -3.824 1.00 71.06 93 ARG A CA 1
ATOM 760 C C . ARG A 1 93 ? -15.366 -11.968 -5.244 1.00 71.06 93 ARG A C 1
ATOM 762 O O . ARG A 1 93 ? -15.357 -10.762 -5.478 1.00 71.06 93 ARG A O 1
ATOM 769 N N . PRO A 1 94 ? -15.650 -12.875 -6.196 1.00 60.91 94 PRO A N 1
ATOM 770 C CA . PRO A 1 94 ? -15.739 -12.540 -7.621 1.00 60.91 94 PRO A CA 1
ATOM 771 C C . PRO A 1 94 ? -16.903 -11.599 -7.965 1.00 60.91 94 PRO A C 1
ATOM 773 O O . PRO A 1 94 ? -16.930 -11.028 -9.047 1.00 60.91 94 PRO A O 1
ATOM 776 N N . LEU A 1 95 ? -17.857 -11.445 -7.047 1.00 58.38 95 LEU A N 1
ATOM 777 C CA . LEU A 1 95 ? -19.057 -10.638 -7.215 1.00 58.38 95 LEU A CA 1
ATOM 778 C C . LEU A 1 95 ? -18.879 -9.173 -6.769 1.00 58.38 95 LEU A C 1
ATOM 780 O O . LEU A 1 95 ? -19.750 -8.364 -7.025 1.00 58.38 95 LEU A O 1
ATOM 784 N N . ASP A 1 96 ? -17.783 -8.781 -6.121 1.00 61.62 96 ASP A N 1
ATOM 785 C CA . ASP A 1 96 ? -17.602 -7.375 -5.724 1.00 61.62 96 ASP A CA 1
ATOM 786 C C . ASP A 1 96 ? -17.330 -6.488 -6.971 1.00 61.62 96 ASP A C 1
ATOM 788 O O . ASP A 1 96 ? -16.410 -6.783 -7.728 1.00 61.62 96 ASP A O 1
ATOM 792 N N . PRO A 1 97 ? -18.069 -5.392 -7.232 1.00 52.19 97 PRO A N 1
ATOM 793 C CA . PRO A 1 97 ? -17.832 -4.520 -8.390 1.00 52.19 97 PRO A CA 1
ATOM 794 C C . PRO A 1 97 ? -16.487 -3.779 -8.318 1.00 52.19 97 PRO A C 1
ATOM 796 O O . PRO A 1 97 ? -15.980 -3.315 -9.336 1.00 52.19 97 PRO A O 1
ATOM 799 N N . ILE A 1 98 ? -15.869 -3.704 -7.134 1.00 59.34 98 ILE A N 1
ATOM 800 C CA . ILE A 1 98 ? -14.510 -3.186 -6.931 1.00 59.34 98 ILE A CA 1
ATOM 801 C C . ILE A 1 98 ? -13.498 -4.349 -6.979 1.00 59.34 98 ILE A C 1
ATOM 803 O O . ILE A 1 98 ? -12.297 -4.152 -6.778 1.00 59.34 98 ILE A O 1
ATOM 807 N N . ALA A 1 99 ? -13.931 -5.588 -7.263 1.00 62.16 99 ALA A N 1
ATOM 808 C CA . ALA A 1 99 ? -13.075 -6.771 -7.252 1.00 62.16 99 ALA A CA 1
ATOM 809 C C . ALA A 1 99 ? -11.872 -6.607 -8.160 1.00 62.16 99 ALA A C 1
ATOM 811 O O . ALA A 1 99 ? -10.844 -7.118 -7.751 1.00 62.16 99 ALA A O 1
ATOM 812 N N . SER A 1 100 ? -11.936 -5.829 -9.245 1.00 73.75 100 SER A N 1
ATOM 813 C CA . SER A 1 100 ? -10.822 -5.577 -10.169 1.00 73.75 100 SER A CA 1
ATOM 814 C C . SER A 1 100 ? -10.323 -4.127 -10.109 1.00 73.75 100 SER A C 1
ATOM 816 O O . SER A 1 100 ? -11.112 -3.188 -10.144 1.00 73.75 100 SER A O 1
ATOM 818 N N . MET A 1 101 ? -9.008 -3.924 -10.026 1.00 80.12 101 MET A N 1
ATOM 819 C CA . MET A 1 101 ? -8.372 -2.603 -10.115 1.00 80.12 101 MET A CA 1
ATOM 820 C C . MET A 1 101 ? -7.131 -2.665 -10.999 1.00 80.12 101 MET A C 1
ATOM 822 O O . MET A 1 101 ? -6.377 -3.632 -10.929 1.00 80.12 101 MET A O 1
ATOM 826 N N . VAL A 1 102 ? -6.915 -1.614 -11.788 1.00 79.94 102 VAL A N 1
ATOM 827 C CA . VAL A 1 102 ? -5.694 -1.404 -12.573 1.00 79.94 102 VAL A CA 1
ATOM 828 C C . VAL A 1 102 ? -4.885 -0.295 -11.923 1.00 79.94 102 VAL A C 1
ATOM 830 O O . VAL A 1 102 ? -5.439 0.732 -11.528 1.00 79.94 102 VAL A O 1
ATOM 833 N N . GLU A 1 103 ? -3.576 -0.488 -11.845 1.00 85.00 103 GLU A N 1
ATOM 834 C CA . GLU A 1 103 ? -2.644 0.506 -11.337 1.00 85.00 103 GLU A CA 1
ATOM 835 C C . GLU A 1 103 ? -1.418 0.605 -12.233 1.00 85.00 103 GLU A C 1
ATOM 837 O O . GLU A 1 103 ? -0.859 -0.394 -12.685 1.00 85.00 103 GLU A O 1
ATOM 842 N N . MET A 1 104 ? -1.003 1.843 -12.483 1.00 80.56 104 MET A N 1
ATOM 843 C CA . MET A 1 104 ? 0.191 2.145 -13.261 1.00 80.56 104 MET A CA 1
ATOM 844 C C . MET A 1 104 ? 1.410 2.289 -12.366 1.00 80.56 104 MET A C 1
ATOM 846 O O . MET A 1 104 ? 1.346 2.859 -11.272 1.00 80.56 104 MET A O 1
ATOM 850 N N . VAL A 1 105 ? 2.534 1.809 -12.880 1.00 77.94 105 VAL A N 1
ATOM 851 C CA . VAL A 1 105 ? 3.851 1.951 -12.276 1.00 77.94 105 VAL A CA 1
ATOM 852 C C . VAL A 1 105 ? 4.677 2.827 -13.215 1.00 77.94 105 VAL A C 1
ATOM 854 O O . VAL A 1 105 ? 4.621 2.652 -14.431 1.00 77.94 105 VAL A O 1
ATOM 857 N N . ASN A 1 106 ? 5.394 3.824 -12.686 1.00 63.25 106 ASN A N 1
ATOM 858 C CA . ASN A 1 106 ? 6.228 4.650 -13.560 1.00 63.25 106 ASN A CA 1
ATOM 859 C C . ASN A 1 106 ? 7.420 3.839 -14.067 1.00 63.25 106 ASN A C 1
ATOM 861 O O . ASN A 1 106 ? 7.993 3.011 -13.359 1.00 63.25 106 ASN A O 1
ATOM 865 N N . VAL A 1 107 ? 7.796 4.156 -15.300 1.00 54.03 107 VAL A N 1
ATOM 866 C CA . VAL A 1 107 ? 8.834 3.491 -16.093 1.00 54.03 107 VAL A CA 1
ATOM 867 C C . VAL A 1 107 ? 10.249 3.828 -15.589 1.00 54.03 107 VAL A C 1
ATOM 869 O O . VAL A 1 107 ? 11.195 3.092 -15.851 1.00 54.03 107 VAL A O 1
ATOM 872 N N . ASP A 1 108 ? 10.386 4.896 -14.797 1.00 51.56 108 ASP A N 1
ATOM 873 C CA . ASP A 1 108 ? 11.660 5.469 -14.327 1.00 51.56 108 ASP A CA 1
ATOM 874 C C . ASP A 1 108 ? 12.329 4.651 -13.211 1.00 51.56 108 ASP A C 1
ATOM 876 O O . ASP A 1 108 ? 13.362 5.036 -12.660 1.00 51.56 108 ASP A O 1
ATOM 880 N N . GLY A 1 109 ? 11.707 3.542 -12.817 1.00 46.16 109 GLY A N 1
ATOM 881 C CA . GLY A 1 109 ? 12.295 2.578 -11.909 1.00 46.16 109 GLY A CA 1
ATOM 882 C C . GLY A 1 109 ? 12.280 2.912 -10.425 1.00 46.16 109 GLY A C 1
ATOM 883 O O . GLY A 1 109 ? 12.752 2.131 -9.598 1.00 46.16 109 GLY A O 1
ATOM 884 N N . LYS A 1 110 ? 11.684 4.046 -10.068 1.00 54.00 110 LYS A N 1
ATOM 885 C CA . LYS A 1 110 ? 11.265 4.343 -8.701 1.00 54.00 110 LYS A CA 1
ATOM 886 C C . LYS A 1 110 ? 9.820 3.894 -8.552 1.00 54.00 110 LYS A C 1
ATOM 888 O O . LYS A 1 110 ? 8.985 4.257 -9.380 1.00 54.00 110 LYS A O 1
ATOM 893 N N . PHE A 1 111 ? 9.505 3.151 -7.487 1.00 55.84 111 PHE A N 1
ATOM 894 C CA . PHE A 1 111 ? 8.103 2.942 -7.132 1.00 55.84 111 PHE A CA 1
ATOM 895 C C . PHE A 1 111 ? 7.488 4.322 -6.878 1.00 55.84 111 PHE A C 1
ATOM 897 O O . PHE A 1 111 ? 7.961 5.026 -5.978 1.00 55.84 111 PHE A O 1
ATOM 904 N N . PRO A 1 112 ? 6.511 4.772 -7.683 1.00 65.19 112 PRO A N 1
ATOM 905 C CA . PRO A 1 112 ? 6.062 6.146 -7.587 1.00 65.19 112 PRO A CA 1
ATOM 906 C C . PRO A 1 112 ? 5.464 6.360 -6.209 1.00 65.19 112 PRO A C 1
ATOM 908 O O . PRO A 1 112 ? 4.629 5.585 -5.750 1.00 65.19 112 PRO A O 1
ATOM 911 N N . GLN A 1 113 ? 5.836 7.456 -5.561 1.00 70.19 113 GLN A N 1
ATOM 912 C CA . GLN A 1 113 ? 5.261 7.851 -4.272 1.00 70.19 113 GLN A CA 1
ATOM 913 C C . GLN A 1 113 ? 3.730 8.001 -4.330 1.00 70.19 113 GLN A C 1
ATOM 915 O O . GLN A 1 113 ? 3.040 7.946 -3.315 1.00 70.19 113 GLN A O 1
ATOM 920 N N . ASN A 1 114 ? 3.188 8.151 -5.542 1.00 75.94 114 ASN A N 1
ATOM 921 C CA . ASN A 1 114 ? 1.764 8.246 -5.833 1.00 75.94 114 ASN A CA 1
ATOM 922 C C . ASN A 1 114 ? 1.142 6.933 -6.364 1.00 75.94 114 ASN A C 1
ATOM 924 O O . ASN A 1 114 ? -0.018 6.951 -6.772 1.00 75.94 114 ASN A O 1
ATOM 928 N N . THR A 1 115 ? 1.877 5.816 -6.373 1.00 81.56 115 THR A N 1
ATOM 929 C CA . THR A 1 115 ? 1.374 4.487 -6.754 1.00 81.56 115 THR A CA 1
ATOM 930 C C . THR A 1 115 ? 0.969 3.698 -5.514 1.00 81.56 115 THR A C 1
ATOM 932 O O . THR A 1 115 ? 1.621 3.750 -4.465 1.00 81.56 115 THR A O 1
ATOM 935 N N . PHE A 1 116 ? -0.138 2.968 -5.616 1.00 87.75 116 PHE A N 1
ATOM 936 C CA . PHE A 1 116 ? -0.554 2.031 -4.582 1.00 87.75 116 PHE A CA 1
ATOM 937 C C . PHE A 1 116 ? 0.164 0.691 -4.750 1.00 87.75 116 PHE A C 1
ATOM 939 O O . PHE A 1 116 ? 0.262 0.144 -5.846 1.00 87.75 116 PHE A O 1
ATOM 946 N N . THR A 1 117 ? 0.665 0.148 -3.646 1.00 89.81 117 THR A N 1
ATOM 947 C CA . THR A 1 117 ? 1.088 -1.252 -3.549 1.00 89.81 117 THR A CA 1
ATOM 948 C C . THR A 1 117 ? -0.128 -2.169 -3.638 1.00 89.81 117 THR A C 1
ATOM 950 O O . THR A 1 117 ? -1.253 -1.740 -3.368 1.00 89.81 117 THR A O 1
ATOM 953 N N . LEU A 1 118 ? 0.085 -3.456 -3.912 1.00 90.38 118 LEU A N 1
ATOM 954 C CA . LEU A 1 118 ? -1.001 -4.439 -3.932 1.00 90.38 118 LEU A CA 1
ATOM 955 C C . LEU A 1 118 ? -1.817 -4.422 -2.625 1.00 90.38 118 LEU A C 1
ATOM 957 O O . LEU A 1 118 ? -3.047 -4.438 -2.656 1.00 90.38 118 LEU A O 1
ATOM 961 N N . LYS A 1 119 ? -1.145 -4.339 -1.466 1.00 89.00 119 LYS A N 1
ATOM 962 C CA . LYS A 1 119 ? -1.825 -4.283 -0.162 1.00 89.00 119 LYS A CA 1
ATOM 963 C C . LYS A 1 119 ? -2.648 -3.005 -0.002 1.00 89.00 119 LYS A C 1
ATOM 965 O O . LYS A 1 119 ? -3.750 -3.054 0.534 1.00 89.00 119 LYS A O 1
ATOM 970 N N . GLU A 1 120 ? -2.132 -1.871 -0.461 1.00 90.38 120 GLU A N 1
ATOM 971 C CA . GLU A 1 120 ? -2.860 -0.603 -0.408 1.00 90.38 120 GLU A CA 1
ATOM 972 C C . GLU A 1 120 ? -4.068 -0.618 -1.343 1.00 90.38 120 GLU A C 1
ATOM 974 O O . GLU A 1 120 ? -5.137 -0.203 -0.916 1.00 90.38 120 GLU A O 1
ATOM 979 N N . ILE A 1 121 ? -3.950 -1.159 -2.561 1.00 87.94 121 ILE A N 1
ATOM 980 C CA . ILE A 1 121 ? -5.096 -1.363 -3.462 1.00 87.94 121 ILE A CA 1
ATOM 981 C C . ILE A 1 121 ? -6.150 -2.236 -2.810 1.00 87.94 121 ILE A C 1
ATOM 983 O O . ILE A 1 121 ? -7.328 -1.895 -2.813 1.00 87.94 121 ILE A O 1
ATOM 987 N N . TYR A 1 122 ? -5.726 -3.343 -2.216 1.00 85.69 122 TYR A N 1
ATOM 988 C CA . TYR A 1 122 ? -6.612 -4.217 -1.470 1.00 85.69 122 TYR A CA 1
ATOM 989 C C . TYR A 1 122 ? -7.343 -3.481 -0.333 1.00 85.69 122 TYR A C 1
ATOM 991 O O . TYR A 1 122 ? -8.531 -3.705 -0.112 1.00 85.69 122 TYR A O 1
ATOM 999 N N . ASN A 1 123 ? -6.663 -2.559 0.348 1.00 86.62 123 ASN A N 1
ATOM 1000 C CA . ASN A 1 123 ? -7.244 -1.721 1.394 1.00 86.62 123 ASN A CA 1
ATOM 1001 C C . ASN A 1 123 ? -8.166 -0.606 0.855 1.00 86.62 123 ASN A C 1
ATOM 1003 O O . ASN A 1 123 ? -9.171 -0.296 1.496 1.00 86.62 123 ASN A O 1
ATOM 1007 N N . GLN A 1 124 ? -7.879 -0.035 -0.324 1.00 83.44 124 GLN A N 1
ATOM 1008 C CA . GLN A 1 124 ? -8.717 0.995 -0.965 1.00 83.44 124 GLN A CA 1
ATOM 1009 C C . GLN A 1 124 ? -10.164 0.523 -1.143 1.00 83.44 124 GLN A C 1
ATOM 1011 O O . GLN A 1 124 ? -11.100 1.293 -0.929 1.00 83.44 124 GLN A O 1
ATOM 1016 N N . LYS A 1 125 ? -10.355 -0.768 -1.438 1.00 72.12 125 LYS A N 1
ATOM 1017 C CA . LYS A 1 125 ? -11.678 -1.389 -1.643 1.00 72.12 125 LYS A CA 1
ATOM 1018 C C . LYS A 1 125 ? -12.580 -1.351 -0.410 1.00 72.12 125 LYS A C 1
ATOM 1020 O O . LYS A 1 125 ? -13.778 -1.594 -0.502 1.00 72.12 125 LYS A O 1
ATOM 1025 N N . LEU A 1 126 ? -12.012 -1.036 0.749 1.00 67.25 126 LEU A N 1
ATOM 1026 C CA . LEU A 1 126 ? -12.712 -0.949 2.027 1.00 67.25 126 LEU A CA 1
ATOM 1027 C C . LEU A 1 126 ? -12.919 0.490 2.472 1.00 67.25 126 LEU A C 1
ATOM 1029 O O . LEU A 1 126 ? -13.292 0.724 3.610 1.00 67.25 126 LEU A O 1
ATOM 1033 N N . ASN A 1 127 ? -12.714 1.448 1.563 1.00 69.75 127 ASN A N 1
ATOM 1034 C CA . ASN A 1 127 ? -12.696 2.888 1.814 1.00 69.75 127 ASN A CA 1
ATOM 1035 C C . ASN A 1 127 ? -11.487 3.385 2.620 1.00 69.75 127 ASN A C 1
ATOM 1037 O O . ASN A 1 127 ? -11.476 4.557 3.007 1.00 69.75 127 ASN A O 1
ATOM 1041 N N . GLY A 1 128 ? -10.474 2.544 2.844 1.00 80.25 128 GLY A N 1
ATOM 1042 C CA . GLY A 1 128 ? -9.262 2.935 3.554 1.00 80.25 128 GLY A CA 1
ATOM 1043 C C . GLY A 1 128 ? -8.511 4.029 2.799 1.00 80.25 128 GLY A C 1
ATOM 1044 O O . GLY A 1 128 ? -8.183 3.878 1.624 1.00 80.25 128 GLY A O 1
ATOM 1045 N N . SER A 1 129 ? -8.217 5.141 3.467 1.00 92.31 129 SER A N 1
ATOM 1046 C CA . SER A 1 129 ? -7.281 6.139 2.937 1.00 92.31 129 SER A CA 1
ATOM 1047 C C . SER A 1 129 ? -5.847 5.722 3.264 1.00 92.31 129 SER A C 1
ATOM 1049 O O . SER A 1 129 ? -5.602 5.153 4.321 1.00 92.31 129 SER A O 1
ATOM 1051 N N . VAL A 1 130 ? -4.896 6.006 2.376 1.00 93.62 130 VAL A N 1
ATOM 1052 C CA . VAL A 1 130 ? -3.478 5.650 2.560 1.00 93.62 130 VAL A CA 1
ATOM 1053 C C . VAL A 1 130 ? -2.650 6.917 2.700 1.00 93.62 130 VAL A C 1
ATOM 1055 O O . VAL A 1 130 ? -2.724 7.795 1.845 1.00 93.62 130 VAL A O 1
ATOM 1058 N N . GLU A 1 131 ? -1.848 7.018 3.751 1.00 93.88 131 GLU A N 1
ATOM 1059 C CA . GLU A 1 131 ? -0.867 8.087 3.899 1.00 93.88 131 GLU A CA 1
ATOM 1060 C C . GLU A 1 131 ? 0.320 7.817 2.967 1.00 93.88 131 GLU A C 1
ATOM 1062 O O . GLU A 1 131 ? 0.936 6.751 2.991 1.00 93.88 131 GLU A O 1
ATOM 1067 N N . LYS A 1 132 ? 0.631 8.797 2.123 1.00 91.62 132 LYS A N 1
ATOM 1068 C CA . LYS A 1 132 ? 1.783 8.809 1.229 1.00 91.62 132 LYS A CA 1
ATOM 1069 C C . LYS A 1 132 ? 2.671 9.986 1.577 1.00 91.62 132 LYS A C 1
ATOM 1071 O O . LYS A 1 132 ? 2.184 11.089 1.824 1.00 91.62 132 LYS A O 1
ATOM 1076 N N . GLU A 1 133 ? 3.969 9.751 1.535 1.00 90.06 133 GLU A N 1
ATOM 1077 C CA . GLU A 1 133 ? 4.964 10.810 1.520 1.00 90.06 133 GLU A CA 1
ATOM 1078 C C . GLU A 1 133 ? 5.330 11.103 0.069 1.00 90.06 133 GLU A C 1
ATOM 1080 O O . GLU A 1 133 ? 5.738 10.206 -0.669 1.00 90.06 133 GLU A O 1
ATOM 1085 N N . ILE A 1 134 ? 5.097 12.343 -0.348 1.00 86.06 134 ILE A N 1
ATOM 1086 C CA . ILE A 1 134 ? 5.379 12.826 -1.695 1.00 86.06 134 ILE A CA 1
ATOM 1087 C C . ILE A 1 134 ? 6.541 13.796 -1.602 1.00 86.06 134 ILE A C 1
ATOM 1089 O O . ILE A 1 134 ? 6.492 14.751 -0.833 1.00 86.06 134 ILE A O 1
ATOM 1093 N N . SER A 1 135 ? 7.536 13.569 -2.438 1.00 86.38 135 SER A N 1
ATOM 1094 C CA . SER A 1 135 ? 8.734 14.357 -2.609 1.00 86.38 135 SER A CA 1
ATOM 1095 C C . SER A 1 135 ? 8.806 14.886 -4.031 1.00 86.38 135 SER A C 1
ATOM 1097 O O . SER A 1 135 ? 8.436 14.205 -4.989 1.00 86.38 135 SER A O 1
ATOM 1099 N N . TYR A 1 136 ? 9.315 16.098 -4.179 1.00 85.94 136 TYR A N 1
ATOM 1100 C CA . TYR A 1 136 ? 9.579 16.696 -5.476 1.00 85.94 136 TYR A CA 1
ATOM 1101 C C . TYR A 1 136 ? 10.872 17.503 -5.429 1.00 85.94 136 TYR A C 1
ATOM 1103 O O . TYR A 1 136 ? 11.224 18.087 -4.405 1.00 85.94 136 TYR A O 1
ATOM 1111 N N . GLU A 1 137 ? 11.579 17.513 -6.555 1.00 89.81 137 GLU A N 1
ATOM 1112 C CA . GLU A 1 137 ? 12.759 18.352 -6.743 1.00 89.81 137 GLU A CA 1
ATOM 1113 C C . GLU A 1 137 ? 12.306 19.818 -6.788 1.00 89.81 137 GLU A C 1
ATOM 1115 O O . GLU A 1 137 ? 11.399 20.177 -7.551 1.00 89.81 137 GLU A O 1
ATOM 1120 N N . GLN A 1 138 ? 12.897 20.652 -5.932 1.00 91.06 138 GLN A N 1
ATOM 1121 C CA . GLN A 1 138 ? 12.617 22.078 -5.903 1.00 91.06 138 GLN A CA 1
ATOM 1122 C C . GLN A 1 138 ? 13.157 22.713 -7.180 1.00 91.06 138 GLN A C 1
ATOM 1124 O O . GLN A 1 138 ? 14.273 22.427 -7.609 1.00 91.06 138 GLN A O 1
ATOM 1129 N N . LYS A 1 139 ? 12.341 23.559 -7.808 1.00 92.69 139 LYS A N 1
ATOM 1130 C CA . LYS A 1 139 ? 12.715 24.276 -9.022 1.00 92.69 139 LYS A CA 1
ATOM 1131 C C . LYS A 1 139 ? 12.719 25.769 -8.773 1.00 92.69 139 LYS A C 1
ATOM 1133 O O . LYS A 1 139 ? 11.774 26.291 -8.174 1.00 92.69 139 LYS A O 1
ATOM 1138 N N . ASN A 1 140 ? 13.725 26.437 -9.323 1.00 90.69 140 ASN A N 1
ATOM 1139 C CA . ASN A 1 140 ? 13.794 27.882 -9.345 1.00 90.69 140 ASN A CA 1
ATOM 1140 C C . ASN A 1 140 ? 12.591 28.409 -10.128 1.00 90.69 140 ASN A C 1
ATOM 1142 O O . ASN A 1 140 ? 12.364 28.041 -11.281 1.00 90.69 140 ASN A O 1
ATOM 1146 N N . LYS A 1 141 ? 11.788 29.263 -9.491 1.00 89.12 141 LYS A N 1
ATOM 1147 C CA . LYS A 1 141 ? 10.535 29.763 -10.077 1.00 89.12 141 LYS A CA 1
ATOM 1148 C C . LYS A 1 141 ? 10.745 30.613 -11.333 1.00 89.12 141 LYS A C 1
ATOM 1150 O O . LYS A 1 141 ? 9.806 30.748 -12.109 1.00 89.12 141 LYS A O 1
ATOM 1155 N N . LEU A 1 142 ? 11.931 31.199 -11.506 1.00 89.56 142 LEU A N 1
ATOM 1156 C CA . LEU A 1 142 ? 12.267 32.063 -12.636 1.00 89.56 142 LEU A CA 1
ATOM 1157 C C . LEU A 1 142 ? 12.859 31.266 -13.802 1.00 89.56 142 LEU A C 1
ATOM 1159 O O . LEU A 1 142 ? 12.445 31.473 -14.938 1.00 89.56 142 LEU A O 1
ATOM 1163 N N . THR A 1 143 ? 13.802 30.357 -13.535 1.00 92.12 143 THR A N 1
ATOM 1164 C CA . THR A 1 143 ? 14.512 29.611 -14.595 1.00 92.12 143 THR A CA 1
ATOM 1165 C C . THR A 1 143 ? 13.890 28.248 -14.900 1.00 92.12 143 THR A C 1
ATOM 1167 O O . THR A 1 143 ? 14.087 27.704 -15.982 1.00 92.12 143 THR A O 1
ATOM 1170 N N . GLY A 1 144 ? 13.128 27.678 -13.964 1.00 89.88 144 GLY A N 1
ATOM 1171 C CA . GLY A 1 144 ? 12.593 26.318 -14.059 1.00 89.88 144 GLY A CA 1
ATOM 1172 C C . GLY A 1 144 ? 13.631 25.212 -13.824 1.00 89.88 144 GLY A C 1
ATOM 1173 O O . GLY A 1 144 ? 13.278 24.030 -13.894 1.00 89.88 144 GLY A O 1
ATOM 1174 N N . GLU A 1 145 ? 14.882 25.574 -13.534 1.00 92.62 145 GLU A N 1
ATOM 1175 C CA . GLU A 1 145 ? 15.972 24.642 -13.237 1.00 92.62 145 GLU A CA 1
ATOM 1176 C C . GLU A 1 145 ? 15.838 24.060 -11.827 1.00 92.62 145 GLU A C 1
ATOM 1178 O O . GLU A 1 145 ? 15.243 24.678 -10.944 1.00 92.62 145 GLU A O 1
ATOM 1183 N N . ILE A 1 146 ? 16.373 22.853 -11.620 1.00 92.00 146 ILE A N 1
ATOM 1184 C CA . ILE A 1 146 ? 16.399 22.211 -10.300 1.00 92.00 146 ILE A CA 1
ATOM 1185 C C . ILE A 1 146 ? 17.354 22.998 -9.403 1.00 92.00 146 ILE A C 1
ATOM 1187 O O . ILE A 1 146 ? 18.498 23.235 -9.783 1.00 92.00 146 ILE A O 1
ATOM 1191 N N . GLU A 1 147 ? 16.886 23.389 -8.222 1.00 93.12 147 GLU A N 1
ATOM 1192 C CA . GLU A 1 147 ? 17.728 24.056 -7.236 1.00 93.12 147 GLU A CA 1
ATOM 1193 C C . GLU A 1 147 ? 18.683 23.048 -6.595 1.00 93.12 147 GLU A C 1
ATOM 1195 O O . GLU A 1 147 ? 18.297 21.921 -6.260 1.00 93.12 147 GLU A O 1
ATOM 1200 N N . LEU A 1 148 ? 19.933 23.476 -6.440 1.00 94.75 148 LEU A N 1
ATOM 1201 C CA . LEU A 1 148 ? 20.974 22.733 -5.750 1.00 94.75 148 LEU A CA 1
ATOM 1202 C C . LEU A 1 148 ? 21.284 23.411 -4.412 1.00 94.75 148 LEU A C 1
ATOM 1204 O O . LEU A 1 148 ? 21.150 24.630 -4.293 1.00 94.75 148 LEU A O 1
ATOM 1208 N N . ASP A 1 149 ? 21.679 22.626 -3.418 1.00 91.19 149 ASP A N 1
ATOM 1209 C CA . ASP A 1 149 ? 22.180 23.137 -2.147 1.00 91.19 149 ASP A CA 1
ATOM 1210 C C . ASP A 1 149 ? 23.640 23.618 -2.253 1.00 91.19 149 ASP A C 1
ATOM 1212 O O . ASP A 1 149 ? 24.247 23.634 -3.329 1.00 91.19 149 ASP A O 1
ATOM 1216 N N . GLU A 1 150 ? 24.218 24.027 -1.122 1.00 92.25 150 GLU A N 1
ATOM 1217 C CA . GLU A 1 150 ? 25.600 24.520 -1.037 1.00 92.25 150 GLU A CA 1
ATOM 1218 C C . GLU A 1 150 ? 26.670 23.478 -1.412 1.00 92.25 150 GLU A C 1
ATOM 1220 O O . GLU A 1 150 ? 27.820 23.841 -1.667 1.00 92.25 150 GLU A O 1
ATOM 1225 N N . HIS A 1 151 ? 26.299 22.199 -1.498 1.00 92.81 151 HIS A N 1
ATOM 1226 C CA . HIS A 1 151 ? 27.165 21.092 -1.898 1.00 92.81 151 HIS A CA 1
ATOM 1227 C C . HIS A 1 151 ? 26.915 20.627 -3.340 1.00 92.81 151 HIS A C 1
ATOM 1229 O O . HIS A 1 151 ? 27.590 19.713 -3.819 1.00 92.81 151 HIS A O 1
ATOM 1235 N N . GLY A 1 152 ? 25.987 21.264 -4.061 1.00 91.25 152 GLY A N 1
ATOM 1236 C CA . GLY A 1 152 ? 25.613 20.871 -5.417 1.00 91.25 152 GLY A CA 1
ATOM 1237 C C . GLY A 1 152 ? 24.648 19.682 -5.468 1.00 91.25 152 GLY A C 1
ATOM 1238 O O . GLY A 1 152 ? 24.453 19.109 -6.543 1.00 91.25 152 GLY A O 1
ATOM 1239 N N . GLU A 1 153 ? 24.034 19.298 -4.346 1.00 92.50 153 GLU A N 1
ATOM 1240 C CA . GLU A 1 153 ? 23.015 18.251 -4.305 1.00 92.50 153 GLU A CA 1
ATOM 1241 C C . GLU A 1 153 ? 21.625 18.823 -4.589 1.00 92.50 153 GLU A C 1
ATOM 1243 O O . GLU A 1 153 ? 21.316 19.969 -4.275 1.00 92.50 153 GLU A O 1
ATOM 1248 N N . LYS A 1 154 ? 20.747 18.024 -5.202 1.00 93.06 154 LYS A N 1
ATOM 1249 C CA . LYS A 1 154 ? 19.387 18.468 -5.536 1.00 93.06 154 LYS A CA 1
ATOM 1250 C C . LYS A 1 154 ? 18.569 18.720 -4.276 1.00 93.06 154 LYS A C 1
ATOM 1252 O O . LYS A 1 154 ? 18.385 17.810 -3.468 1.00 93.06 154 LYS A O 1
ATOM 1257 N N . ILE A 1 155 ? 17.943 19.889 -4.189 1.00 90.88 155 ILE A N 1
ATOM 1258 C CA . ILE A 1 155 ? 17.005 20.184 -3.108 1.00 90.88 155 ILE A CA 1
ATOM 1259 C C . ILE A 1 155 ? 15.702 19.410 -3.346 1.00 90.88 155 ILE A C 1
ATOM 1261 O O . ILE A 1 155 ? 15.020 19.583 -4.359 1.00 90.88 155 ILE A O 1
ATOM 1265 N N . VAL A 1 156 ? 15.339 18.549 -2.393 1.00 89.88 156 VAL A N 1
ATOM 1266 C CA . VAL A 1 156 ? 14.119 17.731 -2.433 1.00 89.88 156 VAL A CA 1
ATOM 1267 C C . VAL A 1 156 ? 13.199 18.118 -1.280 1.00 89.88 156 VAL A C 1
ATOM 1269 O O . VAL A 1 156 ? 13.533 17.950 -0.110 1.00 89.88 156 VAL A O 1
ATOM 1272 N N . LEU A 1 157 ? 11.998 18.590 -1.611 1.00 88.88 157 LEU A N 1
ATOM 1273 C CA . LEU A 1 157 ? 10.952 18.895 -0.636 1.00 88.88 157 LEU A CA 1
ATOM 1274 C C . LEU A 1 157 ? 10.020 17.698 -0.493 1.00 88.88 157 LEU A C 1
ATOM 1276 O O . LEU A 1 157 ? 9.613 17.139 -1.506 1.00 88.88 157 LEU A O 1
ATOM 1280 N N . SER A 1 158 ? 9.644 17.337 0.739 1.00 88.69 158 SER A N 1
ATOM 12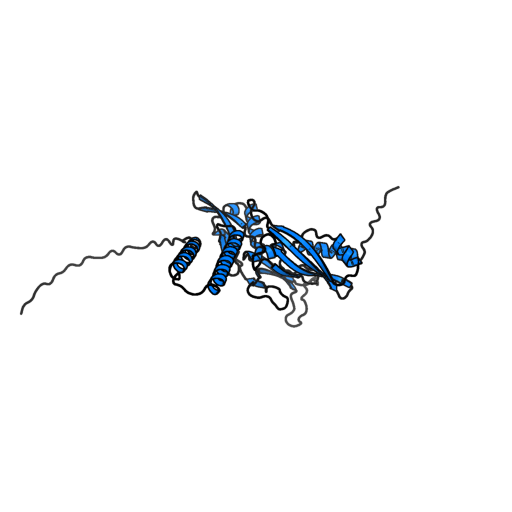81 C CA . SER A 1 158 ? 8.738 16.213 1.023 1.00 88.69 158 SER A CA 1
ATOM 1282 C C . SER A 1 158 ? 7.559 16.623 1.907 1.00 88.69 158 SER A C 1
ATOM 1284 O O . SER A 1 158 ? 7.707 17.422 2.830 1.00 88.69 158 SER A O 1
ATOM 1286 N N . PHE A 1 159 ? 6.372 16.076 1.640 1.00 88.88 159 PHE A N 1
ATOM 1287 C CA . PHE A 1 159 ? 5.172 16.282 2.450 1.00 88.88 159 PHE A CA 1
ATOM 1288 C C . PHE A 1 159 ? 4.293 15.030 2.511 1.00 88.88 159 PHE A C 1
ATOM 1290 O O . PHE A 1 159 ? 4.199 14.252 1.561 1.00 88.88 159 PHE A O 1
ATOM 1297 N N . LYS A 1 160 ? 3.577 14.865 3.627 1.00 91.25 160 LYS A N 1
ATOM 1298 C CA . LYS A 1 160 ? 2.598 13.787 3.805 1.00 91.25 160 LYS A CA 1
ATOM 1299 C C . LYS A 1 160 ? 1.221 14.195 3.290 1.00 91.25 160 LYS A C 1
ATOM 1301 O O . LYS A 1 160 ? 0.746 15.305 3.536 1.00 91.25 160 LYS A O 1
ATOM 1306 N N . THR A 1 161 ? 0.544 13.281 2.607 1.00 93.25 161 THR A N 1
ATOM 1307 C CA . THR A 1 161 ? -0.842 13.445 2.160 1.00 93.25 161 THR A CA 1
ATOM 1308 C C . THR A 1 161 ? -1.577 12.116 2.192 1.00 93.25 161 THR A C 1
ATOM 1310 O O . THR A 1 161 ? -0.983 11.060 2.010 1.00 93.25 161 THR A O 1
ATOM 1313 N N . TRP A 1 162 ? -2.889 12.163 2.385 1.00 94.44 162 TRP A N 1
ATOM 1314 C CA . TRP A 1 162 ? -3.727 10.978 2.295 1.00 94.44 162 TRP A CA 1
ATOM 1315 C C . TRP A 1 162 ? -4.252 10.806 0.879 1.00 94.44 162 TRP A C 1
ATOM 1317 O O . TRP A 1 162 ? -4.742 11.759 0.276 1.00 94.44 162 TRP A O 1
ATOM 1327 N N . LYS A 1 163 ? -4.180 9.587 0.360 1.00 92.81 163 LYS A N 1
ATOM 1328 C CA . LYS A 1 163 ? -4.633 9.206 -0.973 1.00 92.81 163 LYS A CA 1
ATOM 1329 C C . LYS A 1 163 ? -5.801 8.238 -0.883 1.00 92.81 163 LYS A C 1
ATOM 1331 O O . LYS A 1 163 ? -5.803 7.337 -0.045 1.00 92.81 163 LYS A O 1
ATOM 1336 N N . LYS A 1 164 ? -6.766 8.417 -1.783 1.00 91.06 164 LYS A N 1
ATOM 1337 C CA . LYS A 1 164 ? -7.885 7.490 -1.979 1.00 91.06 164 LYS A CA 1
ATOM 1338 C C . LYS A 1 164 ? -8.198 7.345 -3.463 1.00 91.06 164 LYS A C 1
ATOM 1340 O O . LYS A 1 164 ? -8.156 8.340 -4.187 1.00 91.06 164 LYS A O 1
ATOM 1345 N N . ALA A 1 165 ? -8.512 6.143 -3.924 1.00 87.88 165 ALA A N 1
ATOM 1346 C CA . ALA A 1 165 ? -9.013 5.938 -5.277 1.00 87.88 165 ALA A CA 1
ATOM 1347 C C . ALA A 1 165 ? -10.442 6.498 -5.410 1.00 87.88 165 ALA A C 1
ATOM 1349 O O . ALA A 1 165 ? -11.302 6.293 -4.554 1.00 87.88 165 ALA A O 1
ATOM 1350 N N . ASN A 1 166 ? -10.703 7.224 -6.493 1.00 86.75 166 ASN A N 1
ATOM 1351 C CA . ASN A 1 166 ? -12.035 7.668 -6.867 1.00 86.75 166 ASN A CA 1
ATOM 1352 C C . ASN A 1 166 ? -12.705 6.578 -7.703 1.00 86.75 166 ASN A C 1
ATOM 1354 O O . ASN A 1 166 ? -12.534 6.527 -8.917 1.00 86.75 166 ASN A O 1
ATOM 1358 N N . HIS A 1 167 ? -13.499 5.734 -7.051 1.00 81.06 167 HIS A N 1
ATOM 1359 C CA . HIS A 1 167 ? -14.181 4.610 -7.695 1.00 81.06 167 HIS A CA 1
ATOM 1360 C C . HIS A 1 167 ? -15.384 5.001 -8.574 1.00 81.06 167 HIS A C 1
ATOM 1362 O O . HIS A 1 167 ? -16.097 4.122 -9.047 1.00 81.06 167 HIS A O 1
ATOM 1368 N N . ARG A 1 168 ? -15.639 6.300 -8.799 1.00 81.88 168 ARG A N 1
ATOM 1369 C CA . ARG A 1 168 ? -16.797 6.764 -9.586 1.00 81.88 168 ARG A CA 1
ATOM 1370 C C . ARG A 1 168 ? -16.592 6.642 -11.091 1.00 81.88 168 ARG A C 1
ATOM 1372 O O . ARG A 1 168 ? -17.564 6.458 -11.812 1.00 81.88 168 ARG A O 1
ATOM 1379 N N . GLN A 1 169 ? -15.356 6.786 -11.562 1.00 80.44 169 GLN A N 1
ATOM 1380 C CA . GLN A 1 169 ? -15.048 6.764 -12.987 1.00 80.44 169 GLN A CA 1
ATOM 1381 C C . GLN A 1 169 ? -13.599 6.339 -13.213 1.00 80.44 169 GLN A C 1
ATOM 1383 O O . GLN A 1 169 ? -12.711 6.719 -12.450 1.00 80.44 169 GLN A O 1
ATOM 1388 N N . LEU A 1 170 ? -13.367 5.568 -14.271 1.00 84.81 170 LEU A N 1
ATOM 1389 C CA . LEU A 1 170 ? -12.030 5.270 -14.775 1.00 84.81 170 LEU A CA 1
ATOM 1390 C C . LEU A 1 170 ? -11.548 6.413 -15.676 1.00 84.81 170 LEU A C 1
ATOM 1392 O O . LEU A 1 170 ? -12.348 7.040 -16.368 1.00 84.81 170 LEU A O 1
ATOM 1396 N N . ASN A 1 171 ? -10.244 6.679 -15.686 1.00 84.75 171 ASN A N 1
ATOM 1397 C CA . ASN A 1 171 ? -9.654 7.532 -16.715 1.00 84.75 171 ASN A CA 1
ATOM 1398 C C . ASN A 1 171 ? -9.558 6.797 -18.069 1.00 84.75 171 ASN A C 1
ATOM 1400 O O . ASN A 1 171 ? -9.888 5.617 -18.188 1.00 84.75 171 ASN A O 1
ATOM 1404 N N . ASP A 1 172 ? -9.051 7.502 -19.077 1.00 85.94 172 ASP A N 1
ATOM 1405 C CA . ASP A 1 172 ? -8.754 7.015 -20.432 1.00 85.94 172 ASP A CA 1
ATOM 1406 C C . ASP A 1 172 ? -7.886 5.748 -20.469 1.00 85.94 172 ASP A C 1
ATOM 1408 O O . ASP A 1 172 ? -7.933 4.981 -21.427 1.00 85.94 172 ASP A O 1
ATOM 1412 N N . LYS A 1 173 ? -7.118 5.497 -19.408 1.00 82.31 173 LYS A N 1
ATOM 1413 C CA . LYS A 1 173 ? -6.232 4.340 -19.290 1.00 82.31 173 LYS A CA 1
ATOM 1414 C C . LYS A 1 173 ? -6.793 3.212 -18.420 1.00 82.31 173 LYS A C 1
ATOM 1416 O O . LYS A 1 173 ? -6.050 2.297 -18.063 1.00 82.31 173 LYS A O 1
ATOM 1421 N N . GLY A 1 174 ? -8.071 3.279 -18.044 1.00 82.00 174 GLY A N 1
ATOM 1422 C CA . GLY A 1 174 ? -8.722 2.258 -17.223 1.00 82.00 174 GLY A CA 1
ATOM 1423 C C . GLY A 1 174 ? -8.276 2.252 -15.757 1.00 82.00 174 GLY A C 1
ATOM 1424 O O . GLY A 1 174 ? -8.419 1.235 -15.086 1.00 82.00 174 GLY A O 1
ATOM 1425 N N . VAL A 1 175 ? -7.727 3.361 -15.249 1.00 84.19 175 VAL A N 1
ATOM 1426 C CA . VAL A 1 175 ? -7.250 3.513 -13.863 1.00 84.19 175 VAL A CA 1
ATOM 1427 C C . VAL A 1 175 ? -8.173 4.454 -13.095 1.00 84.19 175 VAL A C 1
ATOM 1429 O O . VAL A 1 175 ? -8.576 5.500 -13.606 1.00 84.19 175 VAL A O 1
ATOM 1432 N N . TYR A 1 176 ? -8.473 4.126 -11.837 1.00 84.81 176 TYR A N 1
ATOM 1433 C CA . TYR A 1 176 ? -9.209 5.033 -10.957 1.00 84.81 176 TYR A CA 1
ATOM 1434 C C . TYR A 1 176 ? -8.353 6.262 -10.592 1.00 84.81 176 TYR A C 1
ATOM 1436 O O . TYR A 1 176 ? -7.253 6.101 -10.048 1.00 84.81 176 TYR A O 1
ATOM 1444 N N . PRO A 1 177 ? -8.835 7.499 -10.831 1.00 88.44 177 PRO A N 1
ATOM 1445 C CA . PRO A 1 177 ? -8.138 8.709 -10.407 1.00 88.44 177 PRO A CA 1
ATOM 1446 C C . PRO A 1 177 ? -7.903 8.722 -8.894 1.00 88.44 177 PRO A C 1
ATOM 1448 O O . PRO A 1 177 ? -8.753 8.286 -8.121 1.00 88.44 177 PRO A O 1
ATOM 1451 N N . LYS A 1 178 ? -6.765 9.256 -8.445 1.00 88.19 178 LYS A N 1
ATOM 1452 C CA . LYS A 1 178 ? -6.432 9.347 -7.016 1.00 88.19 178 LYS A CA 1
ATOM 1453 C C . LYS A 1 178 ? -6.777 10.730 -6.473 1.00 88.19 178 LYS A C 1
ATOM 1455 O O . LYS A 1 178 ? -6.275 11.736 -6.967 1.00 88.19 178 LYS A O 1
ATOM 1460 N N . MET A 1 179 ? -7.585 10.779 -5.422 1.00 90.94 179 MET A N 1
ATOM 1461 C CA . MET A 1 179 ? -7.863 11.994 -4.657 1.00 90.94 179 MET A CA 1
ATOM 1462 C C . MET A 1 179 ? -6.812 12.181 -3.567 1.00 90.94 179 MET A C 1
ATOM 1464 O O . MET A 1 179 ? -6.282 11.200 -3.045 1.00 90.94 179 MET A O 1
ATOM 1468 N N . SER A 1 180 ? -6.512 13.439 -3.234 1.00 92.75 180 SER A N 1
ATOM 1469 C CA . SER A 1 180 ? -5.541 13.796 -2.194 1.00 92.75 180 SER A CA 1
ATOM 1470 C C . SER A 1 180 ? -6.216 14.616 -1.105 1.00 92.75 180 SER A C 1
ATOM 1472 O O . SER A 1 180 ? -6.940 15.564 -1.405 1.00 92.75 180 SER A O 1
ATOM 1474 N N . PHE A 1 181 ? -5.943 14.288 0.152 1.00 93.62 181 PHE A N 1
ATOM 1475 C CA . PHE A 1 181 ? -6.542 14.941 1.308 1.00 93.62 181 PHE A CA 1
ATOM 1476 C C . PHE A 1 181 ? -5.465 15.402 2.288 1.00 93.62 181 PHE A C 1
ATOM 1478 O O . PHE A 1 181 ? -4.456 14.727 2.521 1.00 93.62 181 PHE A O 1
ATOM 1485 N N . LYS A 1 182 ? -5.700 16.573 2.885 1.00 92.69 182 LYS A N 1
ATOM 1486 C CA . LYS A 1 182 ? -4.929 17.071 4.026 1.00 92.69 182 LYS A CA 1
ATOM 1487 C C . LYS A 1 182 ? -5.656 16.678 5.306 1.00 92.69 182 LYS A C 1
ATOM 1489 O O . LYS A 1 182 ? -6.733 17.209 5.586 1.00 92.69 182 LYS A O 1
ATOM 1494 N N . PHE A 1 183 ? -5.058 15.768 6.068 1.00 91.19 183 PHE A N 1
ATOM 1495 C CA . PHE A 1 183 ? -5.593 15.305 7.343 1.00 91.19 183 PHE A CA 1
ATOM 1496 C C . PHE A 1 183 ? -4.454 15.087 8.346 1.00 91.19 183 PHE A C 1
ATOM 1498 O O . PHE A 1 183 ? -4.002 13.971 8.566 1.00 91.19 183 PHE A O 1
ATOM 1505 N N . SER A 1 184 ? -3.926 16.183 8.892 1.00 86.75 184 SER A N 1
ATOM 1506 C CA . SER A 1 184 ? -2.722 16.187 9.736 1.00 86.75 184 SER A CA 1
ATOM 1507 C C . SER A 1 184 ? -2.979 15.839 11.205 1.00 86.75 184 SER A C 1
ATOM 1509 O O . SER A 1 184 ? -2.066 15.410 11.895 1.00 86.75 184 SER A O 1
ATOM 1511 N N . ASN A 1 185 ? -4.208 16.002 11.699 1.00 88.00 185 ASN A N 1
ATOM 1512 C CA . ASN A 1 185 ? -4.569 15.833 13.112 1.00 88.00 185 ASN A CA 1
ATOM 1513 C C . ASN A 1 185 ? -5.243 14.485 13.428 1.00 88.00 185 ASN A C 1
ATOM 1515 O O . ASN A 1 185 ? -5.907 14.351 14.458 1.00 88.00 185 ASN A O 1
ATOM 1519 N N . TRP A 1 186 ? -5.115 13.494 12.546 1.00 92.38 186 TRP A N 1
ATOM 1520 C CA . TRP A 1 186 ? -5.810 12.213 12.675 1.00 92.38 186 TRP A CA 1
ATOM 1521 C C . TRP A 1 186 ? -5.392 11.428 13.930 1.00 92.38 186 TRP A C 1
ATOM 1523 O O . TRP A 1 186 ? -6.244 10.826 14.580 1.00 92.38 186 TRP A O 1
ATOM 1533 N N . GLU A 1 187 ? -4.121 11.498 14.339 1.00 93.44 187 GLU A N 1
ATOM 1534 C CA . GLU A 1 187 ? -3.625 10.841 15.561 1.00 93.44 187 GLU A CA 1
ATOM 1535 C C . GLU A 1 187 ? -4.272 11.428 16.823 1.00 93.44 187 GLU A C 1
ATOM 1537 O O . GLU A 1 187 ? -4.677 10.696 17.723 1.00 93.44 187 GLU A O 1
ATOM 1542 N N . ALA A 1 188 ? -4.469 12.749 16.859 1.00 92.56 188 ALA A N 1
ATOM 1543 C CA . ALA A 1 188 ? -5.174 13.414 17.953 1.00 92.56 188 ALA A CA 1
ATOM 1544 C C . ALA A 1 188 ? -6.669 13.049 17.990 1.00 92.56 188 ALA A C 1
ATOM 1546 O O . ALA A 1 188 ? -7.291 13.080 19.048 1.00 92.56 188 ALA A O 1
ATOM 1547 N N . ILE A 1 189 ? -7.271 12.703 16.846 1.00 92.44 189 ILE A N 1
ATOM 1548 C CA . ILE A 1 189 ? -8.638 12.163 16.800 1.00 92.44 189 ILE A CA 1
ATOM 1549 C C . ILE A 1 189 ? -8.655 10.724 17.318 1.00 92.44 189 ILE A C 1
ATOM 1551 O O . ILE A 1 189 ? -9.555 10.381 18.079 1.00 92.44 189 ILE A O 1
ATOM 1555 N N . LEU A 1 190 ? -7.654 9.910 16.968 1.00 93.69 190 LEU A N 1
ATOM 1556 C CA . LEU A 1 190 ? -7.517 8.532 17.445 1.00 93.69 190 LEU A CA 1
ATOM 1557 C C . LEU A 1 190 ? -7.442 8.464 18.974 1.00 93.69 190 LEU A C 1
ATOM 1559 O O . LEU A 1 190 ? -8.119 7.638 19.577 1.00 93.69 190 LEU A O 1
ATOM 1563 N N . GLN A 1 191 ? -6.712 9.388 19.602 1.00 92.50 191 GLN A N 1
ATOM 1564 C CA . GLN A 1 191 ? -6.597 9.488 21.063 1.00 92.50 191 GLN A CA 1
ATOM 1565 C C . GLN A 1 191 ? -7.923 9.772 21.788 1.00 92.50 191 GLN A C 1
ATOM 1567 O O . GLN A 1 191 ? -8.014 9.558 22.993 1.00 92.50 191 GLN A O 1
ATOM 1572 N N . LYS A 1 192 ? -8.962 10.246 21.085 1.00 92.81 192 LYS A N 1
ATOM 1573 C CA . LYS A 1 192 ? -10.293 10.471 21.677 1.00 92.81 192 LYS A CA 1
ATOM 1574 C C . LYS A 1 192 ? -11.088 9.179 21.849 1.00 92.81 192 LYS A C 1
ATOM 1576 O O . LYS A 1 192 ? -12.096 9.185 22.551 1.00 92.81 192 LYS A O 1
ATOM 1581 N N . TYR A 1 193 ? -10.675 8.098 21.189 1.00 92.06 193 TYR A N 1
ATOM 1582 C CA . TYR A 1 193 ? -11.306 6.795 21.329 1.00 92.06 193 TYR A CA 1
ATOM 1583 C C . TYR A 1 193 ? -10.691 6.044 22.514 1.00 92.06 193 TYR A C 1
ATOM 1585 O O . TYR A 1 193 ? -9.467 6.037 22.655 1.00 92.06 193 TYR A O 1
ATOM 1593 N N . PRO A 1 194 ? -11.505 5.371 23.345 1.00 93.62 194 PRO A N 1
ATOM 1594 C CA . PRO A 1 194 ? -11.017 4.611 24.490 1.00 93.62 194 PRO A CA 1
ATOM 1595 C C . PRO A 1 194 ? -10.424 3.268 24.032 1.00 93.62 194 PRO A C 1
ATOM 1597 O O . PRO A 1 194 ? -10.990 2.210 24.276 1.00 93.62 194 PRO A O 1
ATOM 1600 N N . ILE A 1 195 ? -9.314 3.307 23.294 1.00 95.75 195 ILE A N 1
ATOM 1601 C CA . ILE A 1 195 ? -8.658 2.124 22.727 1.00 95.75 195 ILE A CA 1
ATOM 1602 C C . ILE A 1 195 ? -7.588 1.620 23.696 1.00 95.75 195 ILE A C 1
ATOM 1604 O O . ILE A 1 195 ? -6.609 2.316 23.970 1.00 95.75 195 ILE A O 1
ATOM 1608 N N . LYS A 1 196 ? -7.747 0.381 24.168 1.00 95.50 196 LYS A N 1
ATOM 1609 C CA . LYS A 1 196 ? -6.853 -0.266 25.140 1.00 95.50 196 LYS A CA 1
ATOM 1610 C C . LYS A 1 196 ? -5.408 -0.334 24.646 1.00 95.50 196 LYS A C 1
ATOM 1612 O O . LYS A 1 196 ? -4.476 -0.058 25.393 1.00 95.50 196 LYS A O 1
ATOM 1617 N N . GLU A 1 197 ? -5.218 -0.675 23.376 1.00 95.44 197 GLU A N 1
ATOM 1618 C CA . GLU A 1 197 ? -3.906 -0.873 22.762 1.00 95.44 197 GLU A CA 1
ATOM 1619 C C . GLU A 1 197 ? -3.096 0.422 22.591 1.00 95.44 197 GLU A C 1
ATOM 1621 O O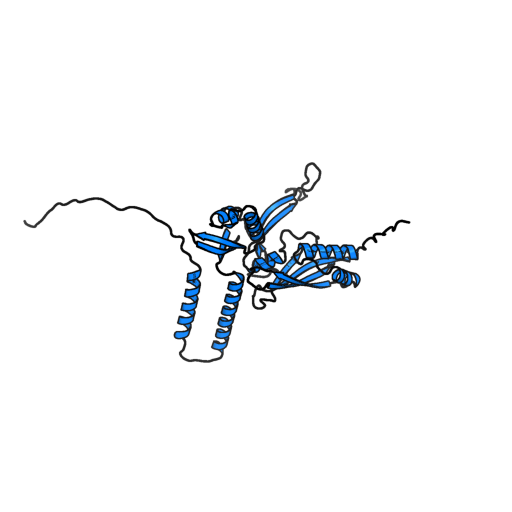 . GLU A 1 197 ? -1.886 0.343 22.408 1.00 95.44 197 GLU A O 1
ATOM 1626 N N . LEU A 1 198 ? -3.713 1.610 22.677 1.00 95.19 198 LEU A N 1
ATOM 1627 C CA . LEU A 1 198 ? -2.981 2.883 22.574 1.00 95.19 198 LEU A CA 1
ATOM 1628 C C . LEU A 1 198 ? -2.133 3.199 23.813 1.00 95.19 198 LEU A C 1
ATOM 1630 O O . LEU A 1 198 ? -1.252 4.060 23.741 1.00 95.19 198 LEU A O 1
ATOM 1634 N N . LEU A 1 199 ? -2.407 2.527 24.935 1.00 93.25 199 LEU A N 1
ATOM 1635 C CA . LEU A 1 199 ? -1.647 2.661 26.178 1.00 93.25 199 LEU A CA 1
ATOM 1636 C C . LEU A 1 199 ? -0.275 1.983 26.087 1.00 93.25 199 LEU A C 1
ATOM 1638 O O . LEU A 1 199 ? 0.654 2.382 26.783 1.00 93.25 199 LEU A O 1
ATOM 1642 N N . ASP A 1 200 ? -0.147 0.985 25.213 1.00 96.31 200 ASP A N 1
ATOM 1643 C CA . ASP A 1 200 ? 1.097 0.272 24.967 1.00 96.31 200 ASP A CA 1
ATOM 1644 C C . ASP A 1 200 ? 1.842 0.895 23.767 1.00 96.31 200 ASP A C 1
ATOM 1646 O O . ASP A 1 200 ? 1.272 0.978 22.675 1.00 96.31 200 ASP A O 1
ATOM 1650 N N . PRO A 1 201 ? 3.100 1.355 23.920 1.00 95.94 201 PRO A N 1
ATOM 1651 C CA . PRO A 1 201 ? 3.817 2.040 22.845 1.00 95.94 201 PRO A CA 1
ATOM 1652 C C . PRO A 1 201 ? 4.013 1.199 21.577 1.00 95.94 201 PRO A C 1
ATOM 1654 O O . PRO A 1 201 ? 3.917 1.738 20.472 1.00 95.94 201 PRO A O 1
ATOM 1657 N N . GLU A 1 202 ? 4.271 -0.103 21.717 1.00 96.12 202 GLU A N 1
ATOM 1658 C CA . GLU A 1 202 ? 4.545 -0.995 20.589 1.00 96.12 202 GLU A CA 1
ATOM 1659 C C . GLU A 1 202 ? 3.268 -1.275 19.790 1.00 96.12 202 GLU A C 1
ATOM 1661 O O . GLU A 1 202 ? 3.236 -1.116 18.563 1.00 96.12 202 GLU A O 1
ATOM 1666 N N . ARG A 1 203 ? 2.181 -1.617 20.488 1.00 95.88 203 ARG A N 1
ATOM 1667 C CA . ARG A 1 203 ? 0.860 -1.834 19.887 1.00 95.88 203 ARG A CA 1
ATOM 1668 C C . ARG A 1 203 ? 0.300 -0.553 19.292 1.00 95.88 203 ARG A C 1
ATOM 1670 O O . ARG A 1 203 ? -0.258 -0.599 18.195 1.00 95.88 203 ARG A O 1
ATOM 1677 N N . ARG A 1 204 ? 0.497 0.596 19.946 1.00 96.00 204 ARG A N 1
ATOM 1678 C CA . ARG A 1 204 ? 0.150 1.907 19.388 1.00 96.00 204 ARG A CA 1
ATOM 1679 C C . ARG A 1 204 ? 0.834 2.119 18.045 1.00 96.00 204 ARG A C 1
ATOM 1681 O O . ARG A 1 204 ? 0.160 2.427 17.068 1.00 96.00 204 ARG A O 1
ATOM 1688 N N . GLU A 1 205 ? 2.145 1.919 17.969 1.00 96.38 205 GLU A N 1
ATOM 1689 C CA . GLU A 1 205 ? 2.899 2.126 16.730 1.00 96.38 205 GLU A CA 1
ATOM 1690 C C . GLU A 1 205 ? 2.482 1.110 15.649 1.00 96.38 205 GLU A C 1
ATOM 1692 O O . GLU A 1 205 ? 2.353 1.462 14.477 1.00 96.38 205 GLU A O 1
ATOM 1697 N N . ALA A 1 206 ? 2.143 -0.128 16.026 1.00 94.81 206 ALA A N 1
ATOM 1698 C CA . ALA A 1 206 ? 1.553 -1.101 15.105 1.00 94.81 206 ALA A CA 1
ATOM 1699 C C . ALA A 1 206 ? 0.195 -0.643 14.534 1.00 94.81 206 ALA A C 1
ATOM 1701 O O . ALA A 1 206 ? -0.021 -0.749 13.322 1.00 94.81 206 ALA A O 1
ATOM 1702 N N . ILE A 1 207 ? -0.687 -0.083 15.371 1.00 95.19 207 ILE A N 1
ATOM 1703 C CA . ILE A 1 207 ? -1.973 0.492 14.945 1.00 95.19 207 ILE A CA 1
ATOM 1704 C C . ILE A 1 207 ? -1.742 1.672 14.004 1.00 95.19 207 ILE A C 1
ATOM 1706 O O . ILE A 1 207 ? -2.310 1.695 12.912 1.00 95.19 207 ILE A O 1
ATOM 1710 N N . LEU A 1 208 ? -0.876 2.621 14.378 1.00 95.50 208 LEU A N 1
ATOM 1711 C CA . LEU A 1 208 ? -0.584 3.801 13.561 1.00 95.50 208 LEU A CA 1
ATOM 1712 C C . LEU A 1 208 ? -0.031 3.402 12.188 1.00 95.50 208 LEU A C 1
ATOM 1714 O O . LEU A 1 208 ? -0.529 3.874 11.166 1.00 95.50 208 LEU A O 1
ATOM 1718 N N . ARG A 1 209 ? 0.936 2.476 12.129 1.00 94.62 209 ARG A N 1
ATOM 1719 C CA . ARG A 1 209 ? 1.447 1.939 10.855 1.00 94.62 209 ARG A CA 1
ATOM 1720 C C . ARG A 1 209 ? 0.357 1.263 10.029 1.00 94.62 209 ARG A C 1
ATOM 1722 O O . ARG A 1 209 ? 0.346 1.415 8.808 1.00 94.62 209 ARG A O 1
ATOM 1729 N N . GLY A 1 210 ? -0.535 0.508 10.669 1.00 92.81 210 GLY A N 1
ATOM 1730 C CA . GLY A 1 210 ? -1.660 -0.137 9.998 1.00 92.81 210 GLY A CA 1
ATOM 1731 C C . GLY A 1 210 ? -2.603 0.882 9.360 1.00 92.81 210 GLY A C 1
ATOM 1732 O O . GLY A 1 210 ? -2.883 0.792 8.165 1.00 92.81 210 GLY A O 1
ATOM 1733 N N . LEU A 1 211 ? -3.019 1.884 10.135 1.00 94.31 211 LEU A N 1
ATOM 1734 C CA . LEU A 1 211 ? -3.915 2.955 9.699 1.00 94.31 211 LEU A CA 1
ATOM 1735 C C . LEU A 1 211 ? -3.301 3.816 8.588 1.00 94.31 211 LEU A C 1
ATOM 1737 O O . LEU A 1 211 ? -3.975 4.091 7.599 1.00 94.31 211 LEU A O 1
ATOM 1741 N N . ARG A 1 212 ? -2.009 4.170 8.684 1.00 94.12 212 ARG A N 1
ATOM 1742 C CA . ARG A 1 212 ? -1.275 4.884 7.618 1.00 94.12 212 ARG A CA 1
ATOM 1743 C C . ARG A 1 212 ? -1.271 4.104 6.300 1.00 94.12 212 ARG A C 1
ATOM 1745 O O . ARG A 1 212 ? -1.371 4.699 5.236 1.00 94.12 212 ARG A O 1
ATOM 1752 N N . LYS A 1 213 ? -1.230 2.769 6.349 1.00 91.88 213 LYS A N 1
ATOM 1753 C CA . LYS A 1 213 ? -1.322 1.893 5.163 1.00 91.88 213 LYS A CA 1
ATOM 1754 C C . LYS A 1 213 ? -2.763 1.640 4.696 1.00 91.88 213 LYS A C 1
ATOM 1756 O O . LYS A 1 213 ? -2.981 0.825 3.799 1.00 91.88 213 LYS A O 1
ATOM 1761 N N . GLY A 1 214 ? -3.750 2.298 5.305 1.00 91.69 214 GLY A N 1
ATOM 1762 C CA . GLY A 1 214 ? -5.170 2.127 5.008 1.00 91.69 214 GLY A CA 1
ATOM 1763 C C . GLY A 1 214 ? -5.766 0.808 5.499 1.00 91.69 214 GLY A C 1
ATOM 1764 O O . GLY A 1 214 ? -6.850 0.441 5.056 1.00 91.69 214 GLY A O 1
ATOM 1765 N N . ASN A 1 215 ? -5.087 0.065 6.383 1.00 90.94 215 ASN A N 1
ATOM 1766 C CA . ASN A 1 215 ? -5.680 -1.133 6.973 1.00 90.94 215 ASN A CA 1
ATOM 1767 C C . ASN A 1 215 ? -6.877 -0.733 7.849 1.00 90.94 215 ASN A C 1
ATOM 1769 O O . ASN A 1 215 ? -6.781 0.218 8.624 1.00 90.94 215 ASN A O 1
ATOM 1773 N N . ALA A 1 216 ? -7.943 -1.531 7.814 1.00 89.12 216 ALA A N 1
ATOM 1774 C CA . ALA A 1 216 ? -8.874 -1.581 8.933 1.00 89.12 216 ALA A CA 1
ATOM 1775 C C . ALA A 1 216 ? -8.237 -2.432 10.047 1.00 89.12 216 ALA A C 1
ATOM 1777 O O . ALA A 1 216 ? -7.893 -3.593 9.834 1.00 89.12 216 ALA A O 1
ATOM 1778 N N . VAL A 1 217 ? -7.988 -1.824 11.204 1.00 91.12 217 VAL A N 1
ATOM 1779 C CA . VAL A 1 217 ? -7.239 -2.425 12.314 1.00 91.12 217 VAL A CA 1
ATOM 1780 C C . VAL A 1 217 ? -8.211 -2.843 13.409 1.00 91.12 217 VAL A C 1
ATOM 1782 O O . VAL A 1 217 ? -9.031 -2.035 13.838 1.00 91.12 217 VAL A O 1
ATOM 1785 N N . LEU A 1 218 ? -8.126 -4.095 13.858 1.00 91.06 218 LEU A N 1
ATOM 1786 C CA . LEU A 1 218 ? -8.896 -4.586 14.999 1.00 91.06 218 LEU A CA 1
ATOM 1787 C C . LEU A 1 218 ? -8.313 -4.018 16.298 1.00 91.06 218 LEU A C 1
ATOM 1789 O O . LEU A 1 218 ? -7.123 -4.173 16.566 1.00 91.06 218 LEU A O 1
ATOM 1793 N N . VAL A 1 219 ? -9.154 -3.368 17.093 1.00 93.56 219 VAL A N 1
ATOM 1794 C CA . VAL A 1 219 ? -8.802 -2.750 18.376 1.00 93.56 219 VAL A CA 1
ATOM 1795 C C . VAL A 1 219 ? -9.845 -3.076 19.436 1.00 93.56 219 VAL A C 1
ATOM 1797 O O . VAL A 1 219 ? -10.975 -3.453 19.114 1.00 93.56 219 VAL A O 1
ATOM 1800 N N . THR A 1 220 ? -9.488 -2.889 20.702 1.00 94.62 220 THR A N 1
ATOM 1801 C CA . THR A 1 220 ? -10.381 -3.107 21.839 1.00 94.62 220 THR A CA 1
ATOM 1802 C C . THR A 1 220 ? -10.816 -1.766 22.415 1.00 94.62 220 THR A C 1
ATOM 1804 O O . THR A 1 220 ? -10.011 -1.040 23.001 1.00 94.62 220 THR A O 1
ATOM 1807 N N . LEU A 1 221 ? -12.098 -1.432 22.259 1.00 93.38 221 LEU A N 1
ATOM 1808 C CA . LEU A 1 221 ? -12.699 -0.263 22.895 1.00 93.38 221 LEU A CA 1
ATOM 1809 C C . LEU A 1 221 ? -13.126 -0.596 24.323 1.00 93.38 221 LEU A C 1
ATOM 1811 O O . LEU A 1 221 ? -13.773 -1.619 24.549 1.00 93.38 221 LEU A O 1
ATOM 1815 N N . THR A 1 222 ? -12.814 0.286 25.267 1.00 91.88 222 THR A N 1
ATOM 1816 C CA . THR A 1 222 ? -13.230 0.174 26.665 1.00 91.88 222 THR A CA 1
ATOM 1817 C C . THR A 1 222 ? -14.363 1.157 26.963 1.00 91.88 222 THR A C 1
ATOM 1819 O O . THR A 1 222 ? -14.293 2.347 26.658 1.00 91.88 222 THR A O 1
ATOM 1822 N N . SER A 1 223 ? -15.452 0.667 27.554 1.00 83.75 223 SER A N 1
ATOM 1823 C CA . SER A 1 223 ? -16.532 1.506 28.082 1.00 83.75 223 SER A CA 1
ATOM 1824 C C . SER A 1 223 ? -16.892 1.016 29.481 1.00 83.75 223 SER A C 1
ATOM 1826 O O . SER A 1 223 ? -17.586 0.011 29.655 1.00 83.75 223 SER A O 1
ATOM 1828 N N . GLY A 1 224 ? -16.337 1.681 30.499 1.00 78.88 224 GLY A N 1
ATOM 1829 C CA . GLY A 1 224 ? -16.425 1.218 31.884 1.00 78.88 224 GLY A CA 1
ATOM 1830 C C . GLY A 1 224 ? -15.768 -0.155 32.054 1.00 78.88 224 GLY A C 1
ATOM 1831 O O . GLY A 1 224 ? -14.570 -0.293 31.829 1.00 78.88 224 GLY A O 1
ATOM 1832 N N . GLN A 1 225 ? -16.559 -1.164 32.433 1.00 78.31 225 GLN A N 1
ATOM 1833 C CA . GLN A 1 225 ? -16.112 -2.557 32.597 1.00 78.31 225 GLN A CA 1
ATOM 1834 C C . GLN A 1 225 ? -16.292 -3.422 31.338 1.00 78.31 225 GLN A C 1
ATOM 1836 O O . GLN A 1 225 ? -15.956 -4.603 31.355 1.00 78.31 225 GLN A O 1
ATOM 1841 N N . THR A 1 226 ? -16.839 -2.867 30.252 1.00 88.31 226 THR A N 1
ATOM 1842 C CA . THR A 1 226 ? -17.074 -3.620 29.012 1.00 88.31 226 THR A CA 1
ATOM 1843 C C . THR A 1 226 ? -15.942 -3.405 28.013 1.00 88.31 226 THR A C 1
ATOM 1845 O O . THR A 1 226 ? -15.511 -2.272 27.780 1.00 88.31 226 THR A O 1
ATOM 1848 N N . GLU A 1 227 ? -15.470 -4.501 27.415 1.00 92.50 227 GLU A N 1
ATOM 1849 C CA . GLU A 1 227 ? -14.504 -4.497 26.315 1.00 92.50 227 GLU A CA 1
ATOM 1850 C C . GLU A 1 227 ? -15.197 -4.941 25.027 1.00 92.50 227 GLU A C 1
ATOM 1852 O O . GLU A 1 227 ? -15.849 -5.985 24.977 1.00 92.50 227 GLU A O 1
ATOM 1857 N N . LEU A 1 228 ? -15.058 -4.140 23.974 1.00 91.50 228 LEU A N 1
ATOM 1858 C CA . LEU A 1 228 ? -15.681 -4.386 22.680 1.00 91.50 228 LEU A CA 1
ATOM 1859 C C . LEU A 1 228 ? -14.622 -4.328 21.586 1.00 91.50 228 LEU A C 1
ATOM 1861 O O . LEU A 1 228 ? -14.048 -3.273 21.312 1.00 91.50 228 LEU A O 1
ATOM 1865 N N . LYS A 1 229 ? -14.392 -5.459 20.916 1.00 91.06 229 LYS A N 1
ATOM 1866 C CA . LYS A 1 229 ? -13.537 -5.500 19.728 1.00 91.06 229 LYS A CA 1
ATOM 1867 C C . LYS A 1 229 ? -14.232 -4.796 18.563 1.00 91.06 229 LYS A C 1
ATOM 1869 O O . LYS A 1 229 ? -15.407 -5.054 18.288 1.00 91.06 229 LYS A O 1
ATOM 1874 N N . ARG A 1 230 ? -13.526 -3.885 17.899 1.00 90.94 230 ARG A N 1
ATOM 1875 C CA . ARG A 1 230 ? -14.013 -3.102 16.755 1.00 90.94 230 ARG A CA 1
ATOM 1876 C C . ARG A 1 230 ? -12.914 -2.939 15.722 1.00 90.94 230 ARG A C 1
ATOM 1878 O O . ARG A 1 230 ? -11.741 -2.873 16.073 1.00 90.94 230 ARG A O 1
ATOM 1885 N N . HIS A 1 231 ? -13.297 -2.819 14.459 1.00 90.62 231 HIS A N 1
ATOM 1886 C CA . HIS A 1 231 ? -12.367 -2.407 13.416 1.00 90.62 231 HIS A CA 1
ATOM 1887 C C . HIS A 1 231 ? -12.371 -0.887 13.300 1.00 90.62 231 HIS A C 1
ATOM 1889 O O . HIS A 1 231 ? -13.435 -0.266 13.324 1.00 90.62 231 HIS A O 1
ATOM 1895 N N . ILE A 1 232 ? -11.186 -0.296 13.163 1.00 92.38 232 ILE A N 1
ATOM 1896 C CA . ILE A 1 232 ? -11.016 1.133 12.913 1.00 92.38 232 ILE A CA 1
ATOM 1897 C C . ILE A 1 232 ? -10.240 1.388 11.626 1.00 92.38 232 ILE A C 1
ATOM 1899 O O . ILE A 1 232 ? -9.298 0.668 11.310 1.00 92.38 232 ILE A O 1
ATOM 1903 N N . GLU A 1 233 ? -10.614 2.429 10.892 1.00 92.12 233 GLU A N 1
ATOM 1904 C CA . GLU A 1 233 ? -9.963 2.816 9.637 1.00 92.12 233 GLU A CA 1
ATOM 1905 C C . GLU A 1 233 ? -9.981 4.334 9.436 1.00 92.12 233 GLU A C 1
ATOM 1907 O O . GLU A 1 233 ? -10.849 5.039 9.960 1.00 92.12 233 GLU A O 1
ATOM 1912 N N . ILE A 1 234 ? -9.020 4.843 8.664 1.00 93.62 234 ILE A N 1
ATOM 1913 C CA . ILE A 1 234 ? -8.938 6.267 8.334 1.00 93.62 234 ILE A CA 1
ATOM 1914 C C . ILE A 1 234 ? -9.812 6.575 7.124 1.00 93.62 234 ILE A C 1
ATOM 1916 O O . ILE A 1 234 ? -9.588 6.055 6.027 1.00 93.62 234 ILE A O 1
ATOM 1920 N N . ASP A 1 235 ? -10.739 7.510 7.314 1.00 91.94 235 ASP A N 1
ATOM 1921 C CA . ASP A 1 235 ? -11.462 8.165 6.234 1.00 91.94 235 ASP A CA 1
ATOM 1922 C C . ASP A 1 235 ? -10.954 9.605 6.098 1.00 91.94 235 ASP A C 1
ATOM 1924 O O . ASP A 1 235 ? -11.405 10.522 6.789 1.00 91.94 235 ASP A O 1
ATOM 1928 N N . ALA A 1 236 ? -9.964 9.807 5.226 1.00 93.62 236 ALA A N 1
ATOM 1929 C CA . ALA A 1 236 ? -9.338 11.111 5.033 1.00 93.62 236 ALA A CA 1
ATOM 1930 C C . ALA A 1 236 ? -10.219 12.096 4.252 1.00 93.62 236 ALA A C 1
ATOM 1932 O O . ALA A 1 236 ? -10.032 13.306 4.375 1.00 93.62 236 ALA A O 1
ATOM 1933 N N . GLU A 1 237 ? -11.186 11.590 3.485 1.00 90.94 237 GLU A N 1
ATOM 1934 C CA . GLU A 1 237 ? -12.177 12.402 2.777 1.00 90.94 237 GLU A CA 1
ATOM 1935 C C . GLU A 1 237 ? -13.108 13.086 3.781 1.00 90.94 237 GLU A C 1
ATOM 1937 O O . GLU A 1 237 ? -13.302 14.301 3.729 1.00 90.94 237 GLU A O 1
ATOM 1942 N N . LEU A 1 238 ? -13.597 12.321 4.761 1.00 91.62 238 LEU A N 1
ATOM 1943 C CA . LEU A 1 238 ? -14.418 12.831 5.862 1.00 91.62 238 LEU A CA 1
ATOM 1944 C C . LEU A 1 238 ? -13.598 13.365 7.048 1.00 91.62 238 LEU A C 1
ATOM 1946 O O . LEU A 1 238 ? -14.178 13.856 8.016 1.00 91.62 238 LEU A O 1
ATOM 1950 N N . LYS A 1 239 ? -12.262 13.273 6.985 1.00 93.38 239 LYS A N 1
ATOM 1951 C CA . LYS A 1 239 ? -11.318 13.647 8.055 1.00 93.38 239 LYS A CA 1
ATOM 1952 C C . LYS A 1 239 ? -11.707 13.050 9.410 1.00 93.38 239 LYS A C 1
ATOM 1954 O O . LYS A 1 239 ? -11.750 13.741 10.429 1.00 93.38 239 LYS A O 1
ATOM 1959 N N . THR A 1 240 ? -12.013 11.757 9.414 1.00 92.69 240 THR A N 1
ATOM 1960 C CA . THR A 1 240 ? -12.470 11.032 10.602 1.00 92.69 240 THR A CA 1
ATOM 1961 C C . THR A 1 240 ? -11.893 9.619 10.663 1.00 92.69 240 THR A C 1
ATOM 1963 O O . THR A 1 240 ? -11.233 9.148 9.735 1.00 92.69 240 THR A O 1
ATOM 1966 N N . ILE A 1 241 ? -12.149 8.944 11.780 1.00 92.62 241 ILE A N 1
ATOM 1967 C CA . ILE A 1 241 ? -11.868 7.524 11.981 1.00 92.62 241 ILE A CA 1
ATOM 1968 C C . ILE A 1 241 ? -13.210 6.811 11.985 1.00 92.62 241 ILE A C 1
ATOM 1970 O O . ILE A 1 241 ? -14.081 7.138 12.793 1.00 92.62 241 ILE A O 1
ATOM 1974 N N . ARG A 1 242 ? -13.396 5.864 11.067 1.00 91.06 242 ARG A N 1
ATOM 1975 C CA . ARG A 1 242 ? -14.589 5.017 11.061 1.00 91.06 242 ARG A CA 1
ATOM 1976 C C . ARG A 1 242 ? -14.372 3.873 12.042 1.00 91.06 242 ARG A C 1
ATOM 1978 O O . ARG A 1 242 ? -13.291 3.299 12.082 1.00 91.06 242 ARG A O 1
ATOM 1985 N N . VAL A 1 243 ? -15.412 3.552 12.805 1.00 90.81 243 VAL A N 1
ATOM 1986 C CA . VAL A 1 243 ? -15.461 2.400 13.708 1.00 90.81 243 VAL A CA 1
ATOM 1987 C C . VAL A 1 243 ? -16.557 1.471 13.205 1.00 90.81 243 VAL A C 1
ATOM 1989 O O . VAL A 1 243 ? -17.688 1.918 13.012 1.00 90.81 243 VAL A O 1
ATOM 1992 N N . SER A 1 244 ? -16.248 0.196 12.993 1.00 86.00 244 SER A N 1
ATOM 1993 C CA . SER A 1 244 ? -17.234 -0.807 12.594 1.00 86.00 244 SER A CA 1
ATOM 1994 C C . SER A 1 244 ? -17.237 -2.001 13.543 1.00 86.00 244 SER A C 1
ATOM 1996 O O . SER A 1 244 ? -16.206 -2.428 14.067 1.00 86.00 244 SER A O 1
ATOM 1998 N N . GLU A 1 245 ? -18.438 -2.519 13.794 1.00 76.00 245 GLU A N 1
ATOM 1999 C CA . GLU A 1 245 ? -18.659 -3.713 14.611 1.00 76.00 245 GLU A CA 1
ATOM 2000 C C . GLU A 1 245 ? -18.346 -4.984 13.834 1.00 76.00 245 GLU A C 1
ATOM 2002 O O . GLU A 1 245 ? -17.573 -5.821 14.289 1.00 76.00 245 GLU A O 1
ATOM 2007 N N . GLN A 1 246 ? -18.889 -5.083 12.625 1.00 68.06 246 GLN A N 1
ATOM 2008 C CA . GLN A 1 246 ? -18.530 -6.141 11.702 1.00 68.06 246 GLN A CA 1
ATOM 2009 C C . GLN A 1 246 ? -17.281 -5.769 10.918 1.00 68.06 246 GLN A C 1
ATOM 2011 O O . GLN A 1 246 ? -16.954 -4.594 10.706 1.00 68.06 246 GLN A O 1
ATOM 2016 N N . ASN A 1 247 ? -16.606 -6.812 10.449 1.00 66.19 247 ASN A N 1
ATOM 2017 C CA . ASN A 1 247 ? -15.591 -6.673 9.432 1.00 66.19 247 ASN A CA 1
ATOM 2018 C C . ASN A 1 247 ? -16.205 -5.920 8.228 1.00 66.19 247 ASN A C 1
ATOM 2020 O O . ASN A 1 247 ? -17.135 -6.447 7.604 1.00 66.19 247 ASN A O 1
ATOM 2024 N N . PRO A 1 248 ? -15.699 -4.722 7.871 1.00 63.50 248 PRO A N 1
ATOM 2025 C CA . PRO A 1 248 ? -16.263 -3.919 6.783 1.00 63.50 248 PRO A CA 1
ATOM 2026 C C . PRO A 1 248 ? -16.258 -4.674 5.441 1.00 63.50 248 PRO A C 1
ATOM 2028 O O . PRO A 1 248 ? -17.048 -4.378 4.547 1.00 63.50 248 PRO A O 1
ATOM 2031 N N . ARG A 1 249 ? -15.419 -5.712 5.324 1.00 64.12 249 ARG A N 1
ATOM 2032 C CA . ARG A 1 249 ? -15.321 -6.611 4.168 1.00 64.12 249 ARG A CA 1
ATOM 2033 C C . ARG A 1 249 ? -16.511 -7.551 4.029 1.00 64.12 249 ARG A C 1
ATOM 2035 O O . ARG A 1 249 ? -16.997 -7.740 2.918 1.00 64.12 249 ARG A O 1
ATOM 2042 N N . LEU A 1 250 ? -16.966 -8.142 5.137 1.00 60.12 250 LEU A N 1
ATOM 2043 C CA . LEU A 1 250 ? -18.145 -9.012 5.141 1.00 60.12 250 LEU A CA 1
ATOM 2044 C C . LEU A 1 250 ? -19.396 -8.185 4.860 1.00 60.12 250 LEU A C 1
ATOM 2046 O O . LEU A 1 250 ? -20.176 -8.541 3.982 1.00 60.12 250 LEU A O 1
ATOM 2050 N N . TYR A 1 251 ? -19.501 -7.019 5.500 1.00 59.69 251 TYR A N 1
ATOM 2051 C CA . TYR A 1 251 ? -20.601 -6.087 5.278 1.00 59.69 251 TYR A CA 1
ATOM 2052 C C . TYR A 1 251 ? -20.744 -5.684 3.800 1.00 59.69 251 TYR A C 1
ATOM 2054 O O . TYR A 1 251 ? -21.846 -5.717 3.252 1.00 59.69 251 TYR A O 1
ATOM 2062 N N . ASN A 1 252 ? -19.640 -5.352 3.120 1.00 62.56 252 ASN A N 1
ATOM 2063 C CA . ASN A 1 252 ? -19.681 -5.003 1.696 1.00 62.56 252 ASN A CA 1
ATOM 2064 C C . ASN A 1 252 ? -20.091 -6.195 0.814 1.00 62.56 252 ASN A C 1
ATOM 2066 O O . ASN A 1 252 ? -20.917 -6.029 -0.085 1.00 62.56 252 ASN A O 1
ATOM 2070 N N . ALA A 1 253 ? -19.573 -7.397 1.092 1.00 60.06 253 ALA A N 1
ATOM 2071 C CA . ALA A 1 253 ? -19.927 -8.606 0.349 1.00 60.06 253 ALA A CA 1
ATOM 2072 C C . ALA A 1 253 ? -21.409 -8.993 0.524 1.00 60.06 253 ALA A C 1
ATOM 2074 O O . ALA A 1 253 ? -22.079 -9.346 -0.448 1.00 60.06 253 ALA A O 1
ATOM 2075 N N . GLU A 1 254 ? -21.945 -8.898 1.742 1.00 63.00 254 GLU A N 1
ATOM 2076 C CA . GLU A 1 254 ? -23.356 -9.165 2.047 1.00 63.00 254 GLU A CA 1
ATOM 2077 C C . GLU A 1 254 ? -24.283 -8.127 1.417 1.00 63.00 254 GLU A C 1
ATOM 2079 O O . GLU A 1 254 ? -25.274 -8.485 0.778 1.00 63.00 254 GLU A O 1
ATOM 2084 N N . LYS A 1 255 ? -23.935 -6.840 1.526 1.00 62.25 255 LYS A N 1
ATOM 2085 C CA . LYS A 1 255 ? -24.684 -5.749 0.894 1.00 62.25 255 LYS A CA 1
ATOM 2086 C C . LYS A 1 255 ? -24.749 -5.920 -0.622 1.00 62.25 255 LYS A C 1
ATOM 2088 O O . LYS A 1 255 ? -25.792 -5.661 -1.217 1.00 62.25 255 LYS A O 1
ATOM 2093 N N . PHE A 1 256 ? -23.665 -6.378 -1.246 1.00 59.34 256 PHE A N 1
ATOM 2094 C CA . PHE A 1 256 ? -23.666 -6.663 -2.675 1.00 59.34 256 PHE A CA 1
ATOM 2095 C C . PHE A 1 256 ? -24.565 -7.853 -3.034 1.00 59.34 256 PHE A C 1
ATOM 2097 O O . PHE A 1 256 ? -25.389 -7.734 -3.939 1.00 59.34 256 PHE A O 1
ATOM 2104 N N . LYS A 1 257 ? -24.471 -8.976 -2.303 1.00 63.28 257 LYS A N 1
ATOM 2105 C CA . LYS A 1 257 ? -25.374 -10.127 -2.498 1.00 63.28 257 LYS A CA 1
ATOM 2106 C C . LYS A 1 257 ? -26.844 -9.718 -2.385 1.00 63.28 257 LYS A C 1
ATOM 2108 O O . LYS A 1 257 ? -27.648 -10.114 -3.223 1.00 63.28 257 LYS A O 1
ATOM 2113 N N . LEU A 1 258 ? -27.174 -8.887 -1.395 1.00 64.56 258 LEU A N 1
ATOM 2114 C CA . LEU A 1 258 ? -28.521 -8.351 -1.211 1.00 64.56 258 LEU A CA 1
ATOM 2115 C C . LEU A 1 258 ? -28.952 -7.467 -2.391 1.00 6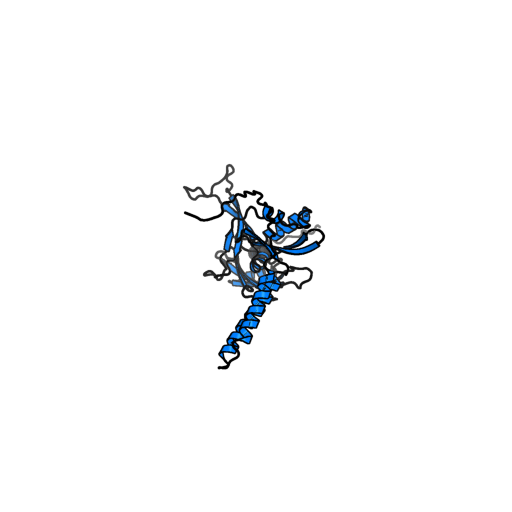4.56 258 LEU A C 1
ATOM 2117 O O . LEU A 1 258 ? -30.075 -7.597 -2.867 1.00 64.56 258 LEU A O 1
ATOM 2121 N N . ASN A 1 259 ? -28.073 -6.592 -2.887 1.00 64.38 259 ASN A N 1
ATOM 2122 C CA . ASN A 1 259 ? -28.376 -5.747 -4.043 1.00 64.38 259 ASN A CA 1
ATOM 2123 C C . ASN A 1 259 ? -28.603 -6.568 -5.321 1.00 64.38 259 ASN A C 1
ATOM 2125 O O . ASN A 1 259 ? -29.562 -6.284 -6.027 1.00 64.38 259 ASN A O 1
ATOM 2129 N N . GLN A 1 260 ? -27.805 -7.609 -5.586 1.00 63.34 260 GLN A N 1
ATOM 2130 C CA . GLN A 1 260 ? -28.051 -8.511 -6.720 1.00 63.34 260 GLN A CA 1
ATOM 2131 C C . GLN A 1 260 ? -29.364 -9.277 -6.586 1.00 63.34 260 GLN A C 1
ATOM 2133 O O . GLN A 1 260 ? -30.068 -9.425 -7.574 1.00 63.34 260 GLN A O 1
ATOM 2138 N N . GLN A 1 261 ? -29.718 -9.745 -5.385 1.00 65.12 261 GLN A N 1
ATOM 2139 C CA . GLN A 1 261 ? -31.025 -10.368 -5.167 1.00 65.12 261 GLN A CA 1
ATOM 2140 C C . GLN A 1 261 ? -32.152 -9.379 -5.468 1.00 65.12 261 GLN A C 1
ATOM 2142 O O . GLN A 1 261 ? -33.086 -9.728 -6.173 1.00 65.12 261 GLN A O 1
ATOM 2147 N N . ILE A 1 262 ? -32.035 -8.129 -5.010 1.00 67.12 262 ILE A N 1
ATOM 2148 C CA . ILE A 1 262 ? -33.017 -7.076 -5.300 1.00 67.12 262 ILE A CA 1
ATOM 2149 C C . ILE A 1 262 ? -33.098 -6.775 -6.804 1.00 67.12 262 ILE A C 1
ATOM 2151 O O . ILE A 1 262 ? -34.190 -6.513 -7.299 1.00 67.12 262 ILE A O 1
ATOM 2155 N N . GLU A 1 263 ? -31.978 -6.770 -7.527 1.00 62.28 263 GLU A N 1
ATOM 2156 C CA . GLU A 1 263 ? -31.976 -6.547 -8.977 1.00 62.28 263 GLU A CA 1
ATOM 2157 C C . GLU A 1 263 ? -32.529 -7.744 -9.754 1.00 62.28 263 GLU A C 1
ATOM 2159 O O . GLU A 1 263 ? -33.360 -7.526 -10.628 1.00 62.28 263 GLU A O 1
ATOM 2164 N N . ALA A 1 264 ? -32.195 -8.978 -9.363 1.00 64.81 264 ALA A N 1
ATOM 2165 C CA . ALA A 1 264 ? -32.770 -10.198 -9.928 1.00 64.81 264 ALA A CA 1
ATOM 2166 C C . ALA A 1 264 ? -34.297 -10.241 -9.739 1.00 64.81 264 ALA A C 1
ATOM 2168 O O . ALA A 1 264 ? -35.036 -10.439 -10.698 1.00 64.81 264 ALA A O 1
ATOM 2169 N N . THR A 1 265 ? -34.790 -9.912 -8.538 1.00 55.53 265 THR A N 1
ATOM 2170 C CA . THR A 1 265 ? -36.238 -9.834 -8.280 1.00 55.53 265 THR A CA 1
ATOM 2171 C C . THR A 1 265 ? -36.911 -8.708 -9.076 1.00 55.53 265 THR A C 1
ATOM 2173 O O . THR A 1 265 ? -38.091 -8.803 -9.381 1.00 55.53 265 THR A O 1
ATOM 2176 N N . LYS A 1 266 ? -36.200 -7.632 -9.443 1.00 57.22 266 LYS A N 1
ATOM 2177 C CA . LYS A 1 266 ? -36.753 -6.564 -10.299 1.00 57.22 266 LYS A CA 1
ATOM 2178 C C . LYS A 1 266 ? -36.809 -6.949 -11.775 1.00 57.22 266 LYS A C 1
ATOM 2180 O O . LYS A 1 266 ? -37.700 -6.468 -12.467 1.00 57.22 266 LYS A O 1
ATOM 2185 N N . THR A 1 267 ? -35.870 -7.759 -12.258 1.00 48.38 267 THR A N 1
ATOM 2186 C CA . THR A 1 267 ? -35.926 -8.322 -13.613 1.00 48.38 267 THR A CA 1
ATOM 2187 C C . THR A 1 267 ? -37.032 -9.365 -13.741 1.00 48.38 267 THR A C 1
ATOM 2189 O O . THR A 1 267 ? -37.775 -9.305 -14.713 1.00 48.38 267 THR A O 1
ATOM 2192 N N . ASP A 1 268 ? -37.242 -10.203 -12.721 1.00 49.72 268 ASP A N 1
ATOM 2193 C CA . ASP A 1 268 ? -38.321 -11.204 -12.717 1.00 49.72 268 ASP A CA 1
ATOM 2194 C C . ASP A 1 268 ? -39.720 -10.548 -12.660 1.00 49.72 268 ASP A C 1
ATOM 2196 O O . ASP A 1 268 ? -40.667 -11.006 -13.293 1.00 49.72 268 ASP A O 1
ATOM 2200 N N . LEU A 1 269 ? -39.848 -9.399 -11.983 1.00 44.41 269 LEU A N 1
ATOM 2201 C CA . LEU A 1 269 ? -41.095 -8.617 -11.918 1.00 44.41 269 LEU A CA 1
ATOM 2202 C C . LEU A 1 269 ? -41.461 -7.883 -13.223 1.00 44.41 269 LEU A C 1
ATOM 2204 O O . LEU A 1 269 ? -42.556 -7.328 -13.309 1.00 44.41 269 LEU A O 1
ATOM 2208 N N . ASN A 1 270 ? -40.576 -7.854 -14.224 1.00 47.78 270 ASN A N 1
ATOM 2209 C CA . ASN A 1 270 ? -40.869 -7.272 -15.538 1.00 47.78 270 ASN A CA 1
ATOM 2210 C C . ASN A 1 270 ? -41.292 -8.321 -16.585 1.00 47.78 270 ASN A C 1
ATOM 2212 O O . ASN A 1 270 ? -41.733 -7.923 -17.664 1.00 47.78 270 ASN A O 1
ATOM 2216 N N . GLU A 1 271 ? -41.204 -9.623 -16.280 1.00 45.06 271 GLU A N 1
ATOM 2217 C CA . GLU A 1 271 ? -41.634 -10.706 -17.183 1.00 45.06 271 GLU A CA 1
ATOM 2218 C C . GLU A 1 271 ? -42.971 -11.362 -16.791 1.00 45.06 271 GLU A C 1
ATOM 2220 O O . GLU A 1 271 ? -43.601 -11.990 -17.640 1.00 45.06 271 GLU A O 1
ATOM 2225 N N . GLU A 1 272 ? -43.498 -11.136 -15.582 1.00 36.56 272 GLU A N 1
ATOM 2226 C CA . GLU A 1 272 ? -44.835 -11.618 -15.199 1.00 36.56 272 GLU A CA 1
ATOM 2227 C C . GLU A 1 272 ? -45.839 -10.469 -15.025 1.00 36.56 272 GLU A C 1
ATOM 2229 O O . GLU A 1 272 ? -45.780 -9.645 -14.111 1.00 36.56 272 GLU A O 1
ATOM 2234 N N . GLY A 1 273 ? -46.785 -10.396 -15.963 1.00 36.97 273 GLY A N 1
ATOM 2235 C CA . GLY A 1 273 ? -47.810 -9.365 -16.023 1.00 36.97 273 GLY A CA 1
ATOM 2236 C C . GLY A 1 273 ? -48.852 -9.419 -14.897 1.00 36.97 273 GLY A C 1
ATOM 2237 O O . GLY A 1 273 ? -49.364 -10.473 -14.547 1.00 36.97 273 GLY A O 1
ATOM 2238 N N . LYS A 1 274 ? -49.234 -8.211 -14.453 1.00 41.72 274 LYS A N 1
ATOM 2239 C CA . LYS A 1 274 ? -50.529 -7.777 -13.879 1.00 41.72 274 LYS A CA 1
ATOM 2240 C C . LYS A 1 274 ? -51.173 -8.649 -12.783 1.00 41.72 274 LYS A C 1
ATOM 2242 O O . LYS A 1 274 ? -51.865 -9.615 -13.076 1.00 41.72 274 LYS A O 1
ATOM 2247 N N . GLY A 1 275 ? -51.193 -8.117 -11.554 1.00 34.28 275 GLY A N 1
ATOM 2248 C CA . GLY A 1 275 ? -52.270 -8.403 -10.593 1.00 34.28 275 GLY A CA 1
ATOM 2249 C C . GLY A 1 275 ? -51.904 -8.205 -9.121 1.00 34.28 275 GLY A C 1
ATOM 2250 O O . GLY A 1 275 ? -51.245 -9.043 -8.526 1.00 34.28 275 GLY A O 1
ATOM 2251 N N . GLU A 1 276 ? -52.343 -7.085 -8.539 1.00 41.56 276 GLU A N 1
ATOM 2252 C CA . GLU A 1 276 ? -52.663 -6.885 -7.110 1.00 41.56 276 GLU A CA 1
ATOM 2253 C C . GLU A 1 276 ? -51.856 -7.671 -6.050 1.00 41.56 276 GLU A C 1
ATOM 2255 O O . GLU A 1 276 ? -52.407 -8.379 -5.218 1.00 41.56 276 GLU A O 1
ATOM 2260 N N . SER A 1 277 ? -50.536 -7.484 -5.997 1.00 37.97 277 SER A N 1
ATOM 2261 C CA . SER A 1 277 ? -49.715 -7.853 -4.820 1.00 37.97 277 SER A CA 1
ATOM 2262 C C . SER A 1 277 ? -48.784 -6.716 -4.369 1.00 37.97 277 SER A C 1
ATOM 2264 O O . SER A 1 277 ? -47.827 -6.915 -3.622 1.00 37.97 277 SER A O 1
ATOM 2266 N N . HIS A 1 278 ? -49.077 -5.484 -4.799 1.00 40.53 278 HIS A N 1
ATOM 2267 C CA . HIS A 1 278 ? -48.178 -4.332 -4.669 1.00 40.53 278 HIS A CA 1
ATOM 2268 C C . HIS A 1 278 ? -48.028 -3.750 -3.253 1.00 40.53 278 HIS A C 1
ATOM 2270 O O . HIS A 1 278 ? -47.073 -3.022 -3.016 1.00 40.53 278 HIS A O 1
ATOM 2276 N N . LYS A 1 279 ? -48.903 -4.060 -2.286 1.00 40.34 279 LYS A N 1
ATOM 2277 C CA . LYS A 1 279 ? -48.840 -3.420 -0.952 1.00 40.34 279 LYS A CA 1
ATOM 2278 C C . LYS A 1 279 ? -48.080 -4.211 0.118 1.00 40.34 279 LYS A C 1
ATOM 2280 O O . LYS A 1 279 ? -47.537 -3.606 1.034 1.00 40.34 279 LYS A O 1
ATOM 2285 N N . VAL A 1 280 ? -47.976 -5.536 -0.003 1.00 40.56 280 VAL A N 1
ATOM 2286 C CA . VAL A 1 280 ? -47.355 -6.383 1.042 1.00 40.56 280 VAL A CA 1
ATOM 2287 C C . VAL A 1 280 ? -45.834 -6.523 0.847 1.00 40.56 280 VAL A C 1
ATOM 2289 O O . VAL A 1 280 ? -45.087 -6.686 1.815 1.00 40.56 280 VAL A O 1
ATOM 2292 N N . ALA A 1 281 ? -45.345 -6.397 -0.392 1.00 42.44 281 ALA A N 1
ATOM 2293 C CA . ALA A 1 281 ? -43.916 -6.469 -0.705 1.00 42.44 281 ALA A CA 1
ATOM 2294 C C . ALA A 1 281 ? -43.168 -5.157 -0.393 1.00 42.44 281 ALA A C 1
ATOM 2296 O O . ALA A 1 281 ? -42.073 -5.200 0.171 1.00 42.44 281 ALA A O 1
ATOM 2297 N N . GLU A 1 282 ? -43.761 -3.988 -0.674 1.00 44.03 282 GLU A N 1
ATOM 2298 C CA . GLU A 1 282 ? -43.138 -2.692 -0.360 1.00 44.03 282 GLU A CA 1
ATOM 2299 C C . GLU A 1 282 ? -42.982 -2.465 1.152 1.00 44.03 282 GLU A C 1
ATOM 2301 O O . GLU A 1 282 ? -41.925 -2.004 1.588 1.00 44.03 282 GLU A O 1
ATOM 2306 N N . GLU A 1 283 ? -43.958 -2.869 1.976 1.00 42.34 283 GLU A N 1
ATOM 2307 C CA . GLU A 1 283 ? -43.863 -2.738 3.439 1.00 42.34 283 GLU A CA 1
ATOM 2308 C C . GLU A 1 283 ? -42.763 -3.620 4.053 1.00 42.34 283 GLU A C 1
ATOM 2310 O O . GLU A 1 283 ? -42.058 -3.189 4.969 1.00 42.34 283 GLU A O 1
ATOM 2315 N N . ASN A 1 284 ? -42.562 -4.836 3.536 1.00 45.06 284 ASN A N 1
ATOM 2316 C CA . ASN A 1 284 ? -41.509 -5.732 4.022 1.00 45.06 284 ASN A CA 1
ATOM 2317 C C . ASN A 1 284 ? -40.105 -5.277 3.586 1.00 45.06 284 ASN A C 1
ATOM 2319 O O . ASN A 1 284 ? -39.145 -5.404 4.352 1.00 45.06 284 ASN A O 1
ATOM 2323 N N . ILE A 1 285 ? -39.976 -4.679 2.397 1.00 48.91 285 ILE A N 1
ATOM 2324 C CA . ILE A 1 285 ? -38.714 -4.103 1.905 1.00 48.91 285 ILE A CA 1
ATOM 2325 C C . ILE A 1 285 ? -38.359 -2.818 2.674 1.00 48.91 285 ILE A C 1
ATOM 2327 O O . ILE A 1 285 ? -37.179 -2.568 2.942 1.00 48.91 285 ILE A O 1
ATOM 2331 N N . LEU A 1 286 ? -39.354 -2.020 3.079 1.00 44.34 286 LEU A N 1
ATOM 2332 C CA . LEU A 1 286 ? -39.138 -0.797 3.857 1.00 44.34 286 LEU A CA 1
ATOM 2333 C C . LEU A 1 286 ? -38.757 -1.101 5.316 1.00 44.34 286 LEU A C 1
ATOM 2335 O O . LEU A 1 286 ? -37.767 -0.554 5.805 1.00 44.34 286 LEU A O 1
ATOM 2339 N N . LYS A 1 287 ? -39.428 -2.065 5.968 1.00 42.66 287 LYS A N 1
ATOM 2340 C CA . LYS A 1 287 ? -39.094 -2.515 7.337 1.00 42.66 287 LYS A CA 1
ATOM 2341 C C . LYS A 1 287 ? -37.678 -3.099 7.439 1.00 42.66 287 LYS A C 1
ATOM 2343 O O . LYS A 1 287 ? -36.970 -2.836 8.410 1.00 42.66 287 LYS A O 1
ATOM 2348 N N . LYS A 1 288 ? -37.214 -3.817 6.406 1.00 46.84 288 LYS A N 1
ATOM 2349 C CA . LYS A 1 288 ? -35.850 -4.383 6.347 1.00 46.84 288 LYS A CA 1
ATOM 2350 C C . LYS A 1 288 ? -34.773 -3.328 6.041 1.00 46.84 288 LYS A C 1
ATOM 2352 O O . LYS A 1 288 ? -33.629 -3.463 6.465 1.00 46.84 288 LYS A O 1
ATOM 2357 N N . LYS A 1 289 ? -35.123 -2.238 5.344 1.00 44.50 289 LYS A N 1
ATOM 2358 C CA . LYS A 1 289 ? -34.236 -1.073 5.154 1.00 44.50 289 LYS A CA 1
ATOM 2359 C C . LYS A 1 289 ? -34.115 -0.213 6.416 1.00 44.50 289 LYS A C 1
ATOM 2361 O O . LYS A 1 289 ? -33.041 0.338 6.657 1.00 44.50 289 LYS A O 1
ATOM 2366 N N . GLU A 1 290 ? -35.170 -0.103 7.224 1.00 40.41 290 GLU A N 1
ATOM 2367 C CA . GLU A 1 290 ? -35.139 0.646 8.489 1.00 40.41 290 GLU A CA 1
ATOM 2368 C C . GLU A 1 290 ? -34.360 -0.080 9.593 1.00 40.41 290 GLU A C 1
ATOM 2370 O O . GLU A 1 290 ? -33.548 0.555 10.271 1.00 40.41 290 GLU A O 1
ATOM 2375 N N . SER A 1 291 ? -34.481 -1.409 9.703 1.00 41.47 291 SER A N 1
ATOM 2376 C CA . SER A 1 291 ? -33.712 -2.203 10.676 1.00 41.47 291 SER A CA 1
ATOM 2377 C C . SER A 1 291 ? -32.193 -2.109 10.463 1.00 41.47 291 SER A C 1
ATOM 2379 O O . SER A 1 291 ? -31.431 -2.093 11.426 1.00 41.47 291 SER A O 1
ATOM 2381 N N . HIS A 1 292 ? -31.731 -1.961 9.215 1.00 44.53 292 HIS A N 1
ATOM 2382 C CA . HIS A 1 292 ? -30.308 -1.768 8.902 1.00 44.53 292 HIS A CA 1
ATOM 2383 C C . HIS A 1 292 ? -29.826 -0.311 9.017 1.00 44.53 292 HIS A C 1
ATOM 2385 O O . HIS A 1 292 ? -28.619 -0.075 9.080 1.00 44.53 292 HIS A O 1
ATOM 2391 N N . LYS A 1 293 ? -30.733 0.674 9.084 1.00 41.19 293 LYS A N 1
ATOM 2392 C CA . LYS A 1 293 ? -30.388 2.091 9.305 1.00 41.19 293 LYS A CA 1
ATOM 2393 C C . LYS A 1 293 ? -30.203 2.420 10.792 1.00 41.19 293 LYS A C 1
ATOM 2395 O O . LYS A 1 293 ? -29.421 3.315 11.111 1.00 41.19 293 LYS A O 1
ATOM 2400 N N . LEU A 1 294 ? -30.876 1.695 11.694 1.00 33.44 294 LEU A N 1
ATOM 2401 C CA . LEU A 1 294 ? -30.760 1.909 13.143 1.00 33.44 294 LEU A CA 1
ATOM 2402 C C . LEU A 1 294 ? -29.428 1.426 13.745 1.00 33.44 294 LEU A C 1
ATOM 2404 O O . LEU A 1 294 ? -28.968 2.019 14.716 1.00 33.44 294 LEU A O 1
ATOM 2408 N N . ASN A 1 295 ? -28.735 0.463 13.130 1.00 33.69 295 ASN A N 1
ATOM 2409 C CA . ASN A 1 295 ? -27.438 -0.024 13.633 1.00 33.69 295 ASN A CA 1
ATOM 2410 C C . ASN A 1 295 ? -26.238 0.890 13.294 1.00 33.69 295 ASN A C 1
ATOM 2412 O O . ASN A 1 295 ? -25.098 0.557 13.605 1.00 33.69 295 ASN A O 1
ATOM 2416 N N . GLY A 1 296 ? -26.474 2.051 12.666 1.00 34.22 296 GLY A N 1
ATOM 2417 C CA . GLY A 1 296 ? -25.440 3.028 12.291 1.00 34.22 296 GLY A CA 1
ATOM 2418 C C . GLY A 1 296 ? -25.451 4.337 13.089 1.00 34.22 296 GLY A C 1
ATOM 2419 O O . GLY A 1 296 ? -24.699 5.254 12.760 1.00 34.22 296 GLY A O 1
ATOM 2420 N N . ARG A 1 297 ? -26.304 4.470 14.113 1.00 33.22 297 ARG A N 1
ATOM 2421 C CA . ARG A 1 297 ? -26.342 5.648 14.993 1.00 33.22 297 ARG A CA 1
ATOM 2422 C C . ARG A 1 297 ? -26.310 5.219 16.454 1.00 33.22 297 ARG A C 1
ATOM 2424 O O . ARG A 1 297 ? -27.345 5.154 17.106 1.00 33.22 297 ARG A O 1
ATOM 2431 N N . THR A 1 298 ? -25.118 5.001 16.999 1.00 31.14 298 THR A N 1
ATOM 2432 C CA . THR A 1 298 ? -24.942 5.120 18.447 1.00 31.14 298 THR A CA 1
ATOM 2433 C C . THR A 1 298 ? -24.836 6.592 18.829 1.00 31.14 298 THR A C 1
ATOM 2435 O O . THR A 1 298 ? -24.045 7.378 18.308 1.00 31.14 298 THR A O 1
ATOM 2438 N N . SER A 1 299 ? -25.743 6.947 19.727 1.00 30.97 299 SER A N 1
ATOM 2439 C CA . SER A 1 299 ? -25.952 8.218 20.392 1.00 30.97 299 SER A CA 1
ATOM 2440 C C . SER A 1 299 ? -24.700 8.735 21.100 1.00 30.97 299 SER A C 1
ATOM 2442 O O . SER A 1 299 ? -24.241 8.146 22.077 1.00 30.97 299 SER A O 1
ATOM 2444 N N . VAL A 1 300 ? -24.228 9.913 20.694 1.00 29.00 300 VAL A N 1
ATOM 2445 C CA . VAL A 1 300 ? -23.506 10.806 21.605 1.00 29.00 300 VAL A CA 1
ATOM 2446 C C . VAL A 1 300 ? -24.563 11.458 22.493 1.00 29.00 300 VAL A C 1
ATOM 2448 O O . VAL A 1 300 ? -25.272 12.370 22.065 1.00 29.00 300 VAL A O 1
ATOM 2451 N N . ALA A 1 301 ? -24.709 10.951 23.716 1.00 27.80 301 ALA A N 1
ATOM 2452 C CA . ALA A 1 301 ? -25.497 11.601 24.750 1.00 27.80 301 ALA A CA 1
ATOM 2453 C C . ALA A 1 301 ? -24.848 12.954 25.085 1.00 27.80 301 ALA A C 1
ATOM 2455 O O . ALA A 1 301 ? -23.801 13.019 25.726 1.00 27.80 301 ALA A O 1
ATOM 2456 N N . LYS A 1 302 ? -25.463 14.048 24.625 1.00 29.06 302 LYS A N 1
ATOM 2457 C CA . LYS A 1 302 ? -25.209 15.382 25.172 1.00 29.06 302 LYS A CA 1
ATOM 2458 C C . LYS A 1 302 ? -25.889 15.457 26.534 1.00 29.06 302 LYS A C 1
ATOM 2460 O O . LYS A 1 302 ? -27.113 15.524 26.611 1.00 29.06 302 LYS A O 1
ATOM 2465 N N . SER A 1 303 ? -25.089 15.473 27.594 1.00 29.38 303 SER A N 1
ATOM 2466 C CA . SER A 1 303 ? -25.513 16.029 28.871 1.00 29.38 303 SER A CA 1
ATOM 2467 C C . SER A 1 303 ? -25.793 17.520 28.667 1.00 29.38 303 SER A C 1
ATOM 2469 O O . SER A 1 303 ? -24.941 18.267 28.195 1.00 29.38 303 SER A O 1
ATOM 2471 N N . ASN A 1 304 ? -27.007 17.956 28.995 1.00 28.45 304 ASN A N 1
ATOM 2472 C CA . ASN A 1 304 ? -27.300 19.371 29.168 1.00 28.45 304 ASN A CA 1
ATOM 2473 C C . ASN A 1 304 ? -28.008 19.556 30.504 1.00 28.45 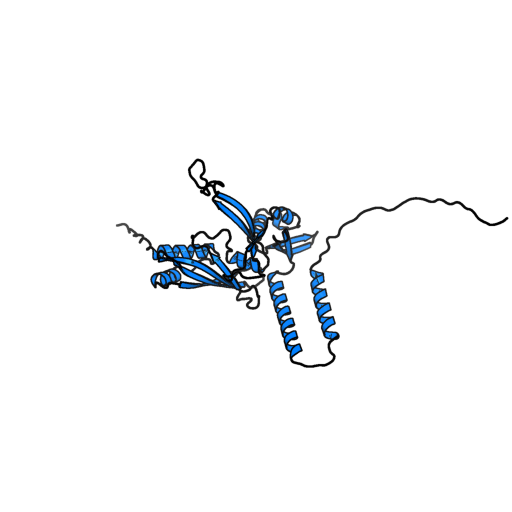304 ASN A C 1
ATOM 2475 O O . ASN A 1 304 ? -29.198 19.313 30.673 1.00 28.45 304 ASN A O 1
ATOM 2479 N N . ASN A 1 305 ? -27.191 19.976 31.456 1.00 28.55 305 ASN A N 1
ATOM 2480 C CA . ASN A 1 305 ? -27.566 20.614 32.694 1.00 28.55 305 ASN A CA 1
ATOM 2481 C C . ASN A 1 305 ? -27.999 22.053 32.360 1.00 28.55 305 ASN A C 1
ATOM 2483 O O . ASN A 1 305 ? -27.187 22.766 31.769 1.00 28.55 305 ASN A O 1
ATOM 2487 N N . LYS A 1 306 ? -29.222 22.483 32.720 1.00 30.34 306 LYS A N 1
ATOM 2488 C CA . LYS A 1 306 ? -29.481 23.826 33.283 1.00 30.34 306 LYS A CA 1
ATOM 2489 C C . LYS A 1 306 ? -30.956 24.116 33.613 1.00 30.34 306 LYS A C 1
ATOM 2491 O O . LYS A 1 306 ? -31.815 24.180 32.743 1.00 30.34 306 LYS A O 1
ATOM 2496 N N . SER A 1 307 ? -31.128 24.425 34.901 1.00 30.36 307 SER A N 1
ATOM 2497 C CA . SER A 1 307 ? -31.877 25.551 35.484 1.00 30.36 307 SER A CA 1
ATOM 2498 C C . SER A 1 307 ? -33.407 25.591 35.408 1.00 30.36 307 SER A C 1
ATOM 2500 O O . SER A 1 307 ? -34.009 25.936 34.396 1.00 30.36 307 SER A O 1
ATOM 2502 N N . GLN A 1 308 ? -33.984 25.389 36.597 1.00 31.33 308 GLN A N 1
ATOM 2503 C CA . GLN A 1 308 ? -35.253 25.935 37.080 1.00 31.33 308 GLN A CA 1
ATOM 2504 C C . GLN A 1 308 ? -35.415 27.435 36.774 1.00 31.33 308 GLN A C 1
ATOM 2506 O O . GLN A 1 308 ? -34.434 28.180 36.853 1.00 31.33 308 GLN A O 1
ATOM 2511 N N . PRO A 1 309 ? -36.658 27.919 36.632 1.00 33.22 309 PRO A N 1
ATOM 2512 C CA . PRO A 1 309 ? -37.009 29.278 36.995 1.00 33.22 309 PRO A CA 1
ATOM 2513 C C . PRO A 1 309 ? -37.763 29.294 38.335 1.00 33.22 309 PRO A C 1
ATOM 2515 O O . PRO A 1 309 ? -38.838 28.715 38.480 1.00 33.22 309 PRO A O 1
ATOM 2518 N N . THR A 1 310 ? -37.204 30.000 39.316 1.00 31.86 310 THR A N 1
ATOM 2519 C CA . THR A 1 310 ? -37.945 30.546 40.458 1.00 31.86 310 THR A CA 1
ATOM 2520 C C . THR A 1 310 ? -38.240 32.026 40.211 1.00 31.86 310 THR A C 1
ATOM 2522 O O . THR A 1 310 ? -37.411 32.732 39.634 1.00 31.86 310 THR A O 1
ATOM 2525 N N . LYS A 1 311 ? -39.422 32.455 40.684 1.00 32.34 311 LYS A N 1
ATOM 2526 C CA . LYS A 1 311 ? -39.977 33.813 40.915 1.00 32.34 311 LYS A CA 1
ATOM 2527 C C . LYS A 1 311 ? -41.392 33.861 40.328 1.00 32.34 311 LYS A C 1
ATOM 2529 O O . LYS A 1 311 ? -41.605 33.438 39.206 1.00 32.34 311 LYS A O 1
ATOM 2534 N N . SER A 1 312 ? -42.421 34.383 40.975 1.00 32.41 312 SER A N 1
ATOM 2535 C CA . SER A 1 312 ? -42.595 34.987 42.296 1.00 32.41 312 SER A CA 1
ATOM 2536 C C . SER A 1 312 ? -44.086 35.310 42.403 1.00 32.41 312 SER A C 1
ATOM 2538 O O . SER A 1 312 ? -44.677 35.788 41.436 1.00 32.41 312 SER A O 1
ATOM 2540 N N . ALA A 1 313 ? -44.682 35.078 43.567 1.00 35.09 313 ALA A N 1
ATOM 2541 C CA . ALA A 1 313 ? -46.058 35.443 43.863 1.00 35.09 313 ALA A CA 1
ATOM 2542 C C . ALA A 1 313 ? -46.284 36.966 43.801 1.00 35.09 313 ALA A C 1
ATOM 2544 O O . ALA A 1 313 ? -45.515 37.740 44.372 1.00 35.09 313 ALA A O 1
ATOM 2545 N N . LYS A 1 314 ? -47.402 37.387 43.202 1.00 34.88 314 LYS A N 1
ATOM 2546 C CA . LYS A 1 314 ? -48.082 38.646 43.534 1.00 34.88 314 LYS A CA 1
ATOM 2547 C C . LYS A 1 314 ? -49.595 38.458 43.393 1.00 34.88 314 LYS A C 1
ATOM 2549 O O . LYS A 1 314 ? -50.127 38.347 42.295 1.00 34.88 314 LYS A O 1
ATOM 2554 N N . ARG A 1 315 ? -50.274 38.400 44.541 1.00 33.75 315 ARG A N 1
ATOM 2555 C CA . ARG A 1 315 ? -51.720 38.617 44.701 1.00 33.75 315 ARG A CA 1
ATOM 2556 C C . ARG A 1 315 ? -51.994 40.124 44.759 1.00 33.75 315 ARG A C 1
ATOM 2558 O O . ARG A 1 315 ? -51.240 40.824 45.430 1.00 33.75 315 ARG A O 1
ATOM 2565 N N . LYS A 1 316 ? -53.090 40.567 44.132 1.00 35.31 316 LYS A N 1
ATOM 2566 C CA . LYS A 1 316 ? -54.070 41.606 44.555 1.00 35.31 316 LYS A CA 1
ATOM 2567 C C . LYS A 1 316 ? -55.035 41.806 43.370 1.00 35.31 316 LYS A C 1
ATOM 2569 O O . LYS A 1 316 ? -54.584 42.128 42.284 1.00 35.31 316 LYS A O 1
ATOM 2574 N N . SER A 1 317 ? -56.264 41.294 43.425 1.00 34.91 317 SER A N 1
ATOM 2575 C CA . SER A 1 317 ? -57.469 41.873 44.050 1.00 34.91 317 SER A CA 1
ATOM 2576 C C . SER A 1 317 ? -58.001 43.115 43.325 1.00 34.91 317 SER A C 1
ATOM 2578 O O . SER A 1 317 ? -57.540 44.218 43.600 1.00 34.91 317 SER A O 1
ATOM 2580 N N . THR A 1 318 ? -59.047 42.933 42.521 1.00 35.69 318 THR A N 1
ATOM 2581 C CA . THR A 1 318 ? -60.132 43.917 42.387 1.00 35.69 318 THR A CA 1
ATOM 2582 C C . THR A 1 318 ? -61.368 43.219 41.838 1.00 35.69 318 THR A C 1
ATOM 2584 O O . THR A 1 318 ? -61.357 42.666 40.741 1.00 35.69 318 THR A O 1
ATOM 2587 N N . GLY A 1 319 ? -62.422 43.205 42.648 1.00 34.03 319 GLY A N 1
ATOM 2588 C CA . GLY A 1 319 ? -63.765 42.873 42.210 1.00 34.03 319 GLY A CA 1
ATOM 2589 C C . GLY A 1 319 ? -64.515 44.121 41.742 1.00 34.03 319 GLY A C 1
ATOM 2590 O O . GLY A 1 319 ? -64.252 45.220 42.215 1.00 34.03 319 GLY A O 1
ATOM 2591 N N . MET A 1 320 ? -65.491 43.862 40.871 1.00 33.72 320 MET A N 1
ATOM 2592 C CA . MET A 1 320 ? -66.867 44.366 40.953 1.00 33.72 320 MET A CA 1
ATOM 2593 C C . MET A 1 320 ? -67.155 45.848 40.620 1.00 33.72 320 MET A C 1
ATOM 2595 O O . MET A 1 320 ? -66.986 46.749 41.426 1.00 33.72 320 MET A O 1
ATOM 2599 N N . VAL A 1 321 ? -67.704 46.052 39.415 1.00 37.53 321 VAL A N 1
ATOM 2600 C CA . VAL A 1 321 ? -69.084 46.526 39.154 1.00 37.53 321 VAL A CA 1
ATOM 2601 C C . VAL A 1 321 ? -69.720 47.436 40.226 1.00 37.53 321 VAL A C 1
ATOM 2603 O O . VAL A 1 321 ? -70.176 46.921 41.242 1.00 37.53 321 VAL A O 1
ATOM 2606 N N . ARG A 1 322 ? -69.904 48.736 39.931 1.00 36.41 322 ARG A N 1
ATOM 2607 C CA . ARG A 1 322 ? -71.198 49.430 39.670 1.00 36.41 322 ARG A CA 1
ATOM 2608 C C . ARG A 1 322 ? -71.061 50.961 39.769 1.00 36.41 322 ARG A C 1
ATOM 2610 O O . ARG A 1 322 ? -70.530 51.443 40.758 1.00 36.41 322 ARG A O 1
ATOM 2617 N N . LYS A 1 323 ? -71.735 51.610 38.808 1.00 37.75 323 LYS A N 1
ATOM 2618 C CA . LYS A 1 323 ? -72.213 53.004 38.709 1.00 37.75 323 LYS A CA 1
ATOM 2619 C C . LYS A 1 323 ? -71.185 54.127 38.647 1.00 37.75 323 LYS A C 1
ATOM 2621 O O . LYS A 1 323 ? -70.497 54.372 39.653 1.00 37.75 323 LYS A O 1
#

Radius of gyration: 29.85 Å; chains: 1; bounding box: 117×78×72 Å

Secondary structure (DSSP, 8-state):
-------PPPPHHHHHHHHHHHHHIIIII-S--HHHHHHHHHTT-SEEEEEEEEEE---TTSPPEEEEEEEEEEE-TTS-EEEEEEEEEETT-TT-TTSEEEEE--TTSS--TTSPPHHHHHHHTTT--EEEEEEEE-B-TTT-PBPB-TTSPBPEEEEEEEEEE-TT---TTS-PPEEEE--TTHHHHHTTS-BGGGGSHHHHHHHHHHHHTT--EEEEEEETTEEEEEEEEEETTTTEEEEESS-HHHHHHHHHHHHHHHHHHHHHTTTS---S-HHHHHHHHHHHHHHHHHTT---------------------------